Protein AF-A0A3P2A5N6-F1 (afdb_monomer)

Foldseek 3Di:
DDDCVVVVVPPPVVLPPDPVSLVVLVVVLVPDPDLVVSVVSLVVSLVVPVPPLPPLVSNLVSLLSVCVSPVDLVSLVSSLVSLVSVCVPDPDQVSLLSNLVSCVSVVVLVVSLVSLVSQDQLNQCPDPVRLLQSNLQSLLSNLVSCVSVVVVVVNVVSVVVNVVSVVPDDPVSYPDDPPSVCVVVVVPD

pLDDT: mean 80.54, std 18.55, range [27.12, 98.31]

Solvent-accessible surface area (backbone atoms only — not comparable to full-atom values): 10685 Å² total; per-residue (Å²): 133,83,66,67,67,63,60,73,76,42,64,64,65,68,45,69,78,44,81,72,36,57,55,54,50,52,57,48,45,70,70,52,82,57,66,68,61,37,50,53,53,39,49,49,52,38,70,75,38,75,88,43,85,90,44,29,56,61,43,11,49,39,27,39,54,52,14,71,77,65,75,37,66,68,30,32,55,49,14,40,54,29,32,53,58,38,43,77,80,42,91,49,69,67,53,41,53,51,40,18,50,40,27,46,78,68,68,37,36,67,60,15,44,61,37,53,70,72,52,61,88,57,54,33,44,74,34,99,78,51,41,44,45,56,43,51,49,54,49,47,50,44,45,50,30,30,61,77,69,65,43,62,90,58,38,61,62,53,49,50,55,46,54,56,55,55,74,75,53,62,77,91,65,46,83,79,75,56,68,61,52,49,51,66,61,62,70,75,118

Sequence (189 aa):
MNDLSKWIDSPLSILEEEPSNYYLILDLIEIIENKADKNILLDYLINKLINKQNHLDVIGYSFYLKSLLNNDSNQLNNCIYFLTTFNQNNYNIFTISIVAYAYYKLELFQDCLNELEKIPKKAFEQHEYNQIWRDLYNQELKICCLIKLKQNDKIEECFLEYLISISGVNEIDIPIPKSLIEIIIGTQA

Organism: NCBI:txid153493

Mean predicted aligned error: 9.0 Å

Structure (mmCIF, N/CA/C/O backbone):
data_AF-A0A3P2A5N6-F1
#
_entry.id   AF-A0A3P2A5N6-F1
#
loop_
_atom_site.group_PDB
_atom_site.id
_atom_site.type_symbol
_atom_site.label_atom_id
_atom_site.label_alt_id
_atom_site.label_comp_id
_atom_site.label_asym_id
_atom_site.label_entity_id
_atom_site.label_seq_id
_atom_site.pdbx_PDB_ins_code
_atom_site.Cartn_x
_atom_site.Cartn_y
_atom_site.Cartn_z
_atom_site.occupancy
_atom_site.B_iso_or_equiv
_atom_site.auth_seq_id
_atom_site.auth_comp_id
_atom_site.auth_asym_id
_atom_site.auth_atom_id
_atom_site.pdbx_PDB_model_num
ATOM 1 N N . MET A 1 1 ? 8.053 -14.754 -44.444 1.00 33.78 1 MET A N 1
ATOM 2 C CA . MET A 1 1 ? 8.635 -15.134 -43.140 1.00 33.78 1 MET A CA 1
ATOM 3 C C . MET A 1 1 ? 8.990 -13.845 -42.439 1.00 33.78 1 MET A C 1
ATOM 5 O O . MET A 1 1 ? 9.877 -13.151 -42.915 1.00 33.78 1 MET A O 1
ATOM 9 N N . ASN A 1 2 ? 8.213 -13.473 -41.424 1.00 32.94 2 ASN A N 1
ATOM 10 C CA . ASN A 1 2 ? 8.469 -12.257 -40.663 1.00 32.94 2 ASN A CA 1
ATOM 11 C C . ASN A 1 2 ? 9.667 -12.499 -39.749 1.00 32.94 2 ASN A C 1
ATOM 13 O O . ASN A 1 2 ? 9.729 -13.505 -39.045 1.00 32.94 2 ASN A O 1
ATOM 17 N N . ASP A 1 3 ? 10.630 -11.598 -39.856 1.00 31.86 3 ASP A N 1
ATOM 18 C CA . ASP A 1 3 ? 11.911 -11.637 -39.175 1.00 31.86 3 ASP A CA 1
ATOM 19 C C . ASP A 1 3 ? 11.694 -11.426 -37.668 1.00 31.86 3 ASP A C 1
ATOM 21 O O . ASP A 1 3 ? 11.407 -10.316 -37.217 1.00 31.86 3 ASP A O 1
ATOM 25 N N . LEU A 1 4 ? 11.764 -12.517 -36.899 1.00 31.89 4 LEU A N 1
ATOM 26 C CA . LEU A 1 4 ? 11.603 -12.533 -35.438 1.00 31.89 4 LEU A CA 1
ATOM 27 C C . LEU A 1 4 ? 12.633 -11.642 -34.721 1.00 31.89 4 LEU A C 1
ATOM 29 O O . LEU A 1 4 ? 12.396 -11.246 -33.583 1.00 31.89 4 LEU A O 1
ATOM 33 N N . SER A 1 5 ? 13.730 -11.267 -35.389 1.00 27.12 5 SER A N 1
ATOM 34 C CA . SER A 1 5 ? 14.719 -10.319 -34.861 1.00 27.12 5 SER A CA 1
ATOM 35 C C . SER A 1 5 ? 14.131 -8.923 -34.608 1.00 27.12 5 SER A C 1
ATOM 37 O O . SER A 1 5 ? 14.464 -8.296 -33.608 1.00 27.12 5 SER A O 1
ATOM 39 N N . LYS A 1 6 ? 13.151 -8.472 -35.409 1.00 32.00 6 LYS A N 1
ATOM 40 C CA . LYS A 1 6 ? 12.456 -7.190 -35.172 1.00 32.00 6 LYS A CA 1
ATOM 41 C C . LYS A 1 6 ? 11.554 -7.192 -33.936 1.00 32.00 6 LYS A C 1
ATOM 43 O O . LYS A 1 6 ? 11.273 -6.126 -33.401 1.00 32.00 6 LYS A O 1
ATOM 48 N N . TRP A 1 7 ? 11.090 -8.362 -33.494 1.00 30.34 7 TRP A N 1
ATOM 49 C CA . TRP A 1 7 ? 10.273 -8.500 -32.281 1.00 30.34 7 TRP A CA 1
ATOM 50 C C . TRP A 1 7 ? 11.118 -8.351 -31.011 1.00 30.34 7 TRP A C 1
ATOM 52 O O . TRP A 1 7 ? 10.634 -7.864 -29.994 1.00 30.34 7 TRP A O 1
ATOM 62 N N . ILE A 1 8 ? 12.391 -8.743 -31.091 1.00 36.06 8 ILE A N 1
ATOM 63 C CA . ILE A 1 8 ? 13.347 -8.667 -29.984 1.00 36.06 8 ILE A CA 1
ATOM 64 C C . ILE A 1 8 ? 13.866 -7.228 -29.810 1.00 36.06 8 ILE A C 1
ATOM 66 O O . ILE A 1 8 ? 14.074 -6.795 -28.681 1.00 36.06 8 ILE A O 1
ATOM 70 N N . ASP A 1 9 ? 13.982 -6.459 -30.898 1.00 32.88 9 ASP A N 1
ATOM 71 C CA 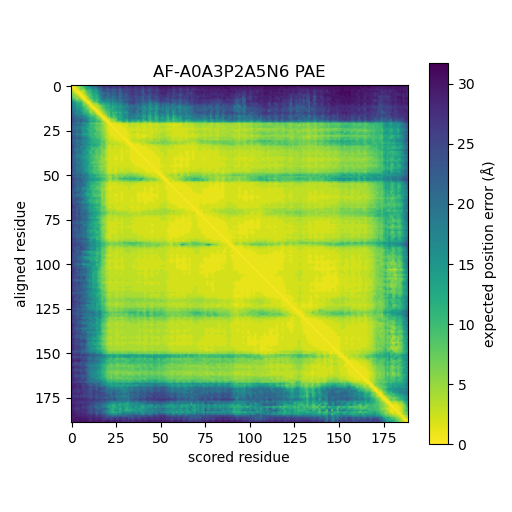. ASP A 1 9 ? 14.574 -5.113 -30.869 1.00 32.88 9 ASP A CA 1
ATOM 72 C C . ASP A 1 9 ? 13.604 -3.967 -30.511 1.00 32.88 9 ASP A C 1
ATOM 74 O O . ASP A 1 9 ? 14.053 -2.837 -30.311 1.00 32.88 9 ASP A O 1
ATOM 78 N N . SER A 1 10 ? 12.284 -4.186 -30.405 1.00 37.19 10 SER A N 1
ATOM 79 C CA . SER A 1 10 ? 11.382 -3.098 -29.977 1.00 37.19 10 SER A CA 1
ATOM 80 C C . SER A 1 10 ? 10.035 -3.499 -29.340 1.00 37.19 10 SER A C 1
ATOM 82 O O . SER A 1 10 ? 8.989 -3.027 -29.785 1.00 37.19 10 SER A O 1
ATOM 84 N N . PRO A 1 11 ? 10.004 -4.278 -28.240 1.00 39.53 11 PRO A N 1
ATOM 85 C CA . PRO A 1 11 ? 8.788 -4.421 -27.425 1.00 39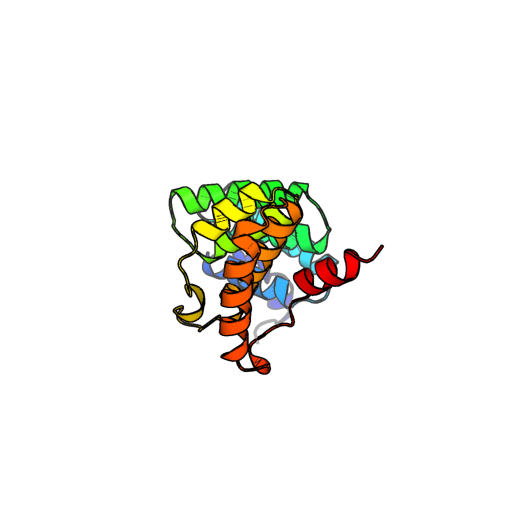.53 11 PRO A CA 1
ATOM 86 C C . PRO A 1 11 ? 8.272 -3.070 -26.899 1.00 39.53 11 PRO A C 1
ATOM 88 O O . PRO A 1 11 ? 7.077 -2.885 -26.701 1.00 39.53 11 PRO A O 1
ATOM 91 N N . LEU A 1 12 ? 9.178 -2.105 -26.700 1.00 41.69 12 LEU A N 1
ATOM 92 C CA . LEU A 1 12 ? 8.861 -0.792 -26.142 1.00 41.69 12 LEU A CA 1
ATOM 93 C C . LEU A 1 12 ? 8.046 0.093 -27.092 1.00 41.69 12 LEU A C 1
ATOM 95 O O . LEU A 1 12 ? 7.197 0.819 -26.600 1.00 41.69 12 LEU A O 1
ATOM 99 N N . SER A 1 13 ? 8.241 0.028 -28.417 1.00 40.75 13 SER A N 1
ATOM 100 C CA . SER A 1 13 ? 7.474 0.873 -29.357 1.00 40.75 13 SER A CA 1
ATOM 101 C C . SER A 1 13 ? 6.002 0.468 -29.447 1.00 40.75 13 SER A C 1
ATOM 103 O O . SER A 1 13 ? 5.132 1.323 -29.552 1.00 40.75 13 SER A O 1
ATOM 105 N N . ILE A 1 14 ? 5.701 -0.826 -29.310 1.00 40.19 14 ILE A N 1
ATOM 106 C CA . ILE A 1 14 ? 4.320 -1.330 -29.260 1.00 40.19 14 ILE A CA 1
ATOM 107 C C . ILE 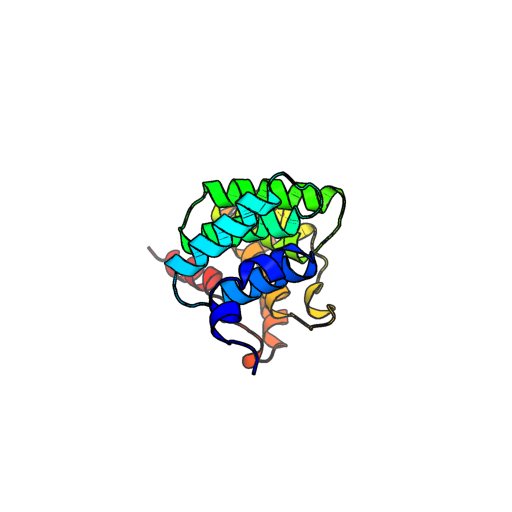A 1 14 ? 3.629 -0.869 -27.970 1.00 40.19 14 ILE A C 1
ATOM 109 O O . ILE A 1 14 ? 2.450 -0.528 -27.989 1.00 40.19 14 ILE A O 1
ATOM 113 N N . LEU A 1 15 ? 4.374 -0.780 -26.863 1.00 44.91 15 LEU A N 1
ATOM 114 C CA . LEU A 1 15 ? 3.871 -0.274 -25.585 1.00 44.91 15 LEU A CA 1
ATOM 115 C C . LEU A 1 15 ? 3.600 1.246 -25.592 1.00 44.91 15 LEU A C 1
ATOM 117 O O . LEU A 1 15 ? 2.958 1.759 -24.677 1.00 44.91 15 LEU A O 1
ATOM 121 N N . GLU A 1 16 ? 4.061 1.981 -26.609 1.00 49.75 16 GLU A N 1
ATOM 122 C CA . GLU A 1 16 ? 3.922 3.440 -26.692 1.00 49.75 16 GLU A CA 1
ATOM 123 C C . GLU A 1 16 ? 2.575 3.923 -27.238 1.00 49.75 16 GLU A C 1
ATOM 125 O O . GLU A 1 16 ? 2.225 5.082 -26.993 1.00 49.75 16 GLU A O 1
ATOM 130 N N . GLU A 1 17 ? 1.826 3.072 -27.943 1.00 49.59 17 GLU A N 1
ATOM 131 C CA . GLU A 1 17 ? 0.675 3.506 -28.749 1.00 49.59 17 GLU A CA 1
ATOM 132 C C . GLU A 1 17 ? -0.685 3.420 -28.029 1.00 49.59 17 GLU A C 1
ATOM 134 O O . GLU A 1 17 ? -1.597 4.162 -28.393 1.00 49.59 17 GLU A O 1
ATOM 139 N N . GLU A 1 18 ? -0.824 2.625 -26.958 1.00 55.44 18 GLU A N 1
ATOM 140 C CA . GLU A 1 18 ? -2.084 2.504 -26.205 1.00 55.44 18 GLU A CA 1
ATOM 141 C C . GLU A 1 18 ? -1.915 2.610 -24.675 1.00 55.44 18 GLU A C 1
ATOM 143 O O . GLU A 1 18 ? -1.000 2.020 -24.105 1.00 55.44 18 GLU A O 1
ATOM 148 N N . PRO A 1 19 ? -2.819 3.304 -23.956 1.00 54.31 19 PRO A N 1
ATOM 149 C CA . PRO A 1 19 ? -2.778 3.400 -22.492 1.00 54.31 19 PRO A CA 1
ATOM 150 C C . PRO A 1 19 ? -3.015 2.061 -21.766 1.00 54.31 19 PRO A C 1
ATOM 152 O O . PRO A 1 19 ? -2.595 1.916 -20.618 1.00 54.31 19 PRO A O 1
ATOM 155 N N . SER A 1 20 ? -3.631 1.077 -22.432 1.00 57.97 20 SER A N 1
ATOM 156 C CA . SER A 1 20 ? -3.751 -0.325 -21.987 1.00 57.97 20 SER A CA 1
ATOM 157 C C . SER A 1 20 ? -2.383 -0.985 -21.760 1.00 57.97 20 SER A C 1
ATOM 159 O O . SER A 1 20 ? -2.247 -1.866 -20.911 1.00 57.97 20 SER A O 1
ATOM 161 N N . ASN A 1 21 ? -1.343 -0.507 -22.445 1.00 71.81 21 ASN A N 1
ATOM 162 C CA . ASN A 1 21 ? -0.003 -1.074 -22.368 1.00 71.81 21 ASN A CA 1
ATOM 163 C C . ASN A 1 21 ? 0.729 -0.742 -21.064 1.00 71.81 21 ASN A C 1
ATOM 165 O O . ASN A 1 21 ? 1.597 -1.506 -20.652 1.00 71.81 21 ASN A O 1
ATOM 169 N N . TYR A 1 22 ? 0.392 0.356 -20.378 1.00 80.50 22 TYR A N 1
ATOM 170 C CA . TYR A 1 22 ? 1.078 0.715 -19.131 1.00 80.50 22 TYR A CA 1
ATOM 171 C C . TYR A 1 22 ? 0.720 -0.221 -17.973 1.00 80.50 22 TYR A C 1
ATOM 173 O O . TYR A 1 22 ? 1.594 -0.582 -17.189 1.00 80.50 22 TYR A O 1
ATOM 181 N N . TYR A 1 23 ? -0.538 -0.657 -17.903 1.00 77.50 23 TYR A N 1
ATOM 182 C CA . TYR A 1 23 ? -0.985 -1.649 -16.923 1.00 77.50 23 TYR A CA 1
ATOM 183 C C . TYR A 1 23 ? -0.348 -3.015 -17.176 1.00 77.50 23 TYR A C 1
ATOM 185 O O . TYR A 1 23 ? 0.132 -3.644 -16.243 1.00 77.50 23 TYR A O 1
ATOM 193 N N . LEU A 1 24 ? -0.211 -3.411 -18.443 1.00 77.25 24 LEU A N 1
ATOM 194 C CA . LEU A 1 24 ? 0.488 -4.644 -18.804 1.00 77.25 24 LEU A CA 1
ATOM 195 C C . LEU A 1 24 ? 1.979 -4.612 -18.419 1.00 77.25 24 LEU A C 1
ATOM 197 O O . LEU A 1 24 ? 2.537 -5.634 -18.025 1.00 77.25 24 LEU A O 1
ATOM 201 N N . ILE A 1 25 ? 2.634 -3.445 -18.488 1.00 81.69 25 ILE A N 1
ATOM 202 C CA . ILE A 1 25 ? 4.007 -3.295 -17.975 1.00 81.69 25 ILE A CA 1
ATOM 203 C C . ILE A 1 25 ? 4.037 -3.460 -16.450 1.00 81.69 25 ILE A C 1
ATOM 205 O O . ILE A 1 25 ? 4.963 -4.088 -15.942 1.00 81.69 25 ILE A O 1
ATOM 209 N N . LEU A 1 26 ? 3.054 -2.925 -15.718 1.00 82.00 26 LEU A N 1
ATOM 210 C CA . LEU A 1 26 ? 2.960 -3.113 -14.264 1.00 82.00 26 LEU A CA 1
ATOM 211 C C . LEU A 1 26 ? 2.784 -4.592 -13.898 1.00 82.00 26 LEU A C 1
ATOM 213 O O . LEU A 1 26 ? 3.551 -5.097 -13.078 1.00 82.00 26 LEU A O 1
ATOM 217 N N . ASP A 1 27 ? 1.881 -5.301 -14.576 1.00 76.31 27 ASP A N 1
ATOM 218 C CA . ASP A 1 27 ? 1.686 -6.744 -14.389 1.00 76.31 27 ASP A CA 1
ATOM 219 C C . ASP A 1 27 ? 2.987 -7.520 -14.662 1.00 76.31 27 ASP A C 1
ATOM 221 O O . ASP A 1 27 ? 3.391 -8.402 -13.901 1.00 76.31 27 ASP A O 1
ATOM 225 N N . LEU A 1 28 ? 3.704 -7.151 -15.728 1.00 80.88 28 LEU A N 1
ATOM 226 C CA . LEU A 1 28 ? 4.993 -7.748 -16.065 1.00 80.88 28 LEU A CA 1
ATOM 227 C C . LEU A 1 28 ? 6.051 -7.487 -14.977 1.00 80.88 28 LEU A C 1
ATOM 229 O O . LEU A 1 28 ? 6.804 -8.397 -14.625 1.00 80.88 28 LEU A O 1
ATOM 233 N N . ILE A 1 29 ? 6.113 -6.272 -14.424 1.00 83.44 29 ILE A N 1
ATOM 234 C CA . ILE A 1 29 ? 7.043 -5.916 -13.339 1.00 83.44 29 ILE A CA 1
ATOM 235 C C . ILE A 1 29 ? 6.798 -6.782 -12.101 1.00 83.44 29 ILE A C 1
ATOM 237 O O . ILE A 1 29 ? 7.763 -7.175 -11.437 1.00 83.44 29 ILE A O 1
ATOM 241 N N . GLU A 1 30 ? 5.544 -7.083 -11.769 1.00 76.12 30 GLU A N 1
ATOM 242 C CA . GLU A 1 30 ? 5.216 -7.935 -10.624 1.00 76.12 30 GLU A CA 1
ATOM 243 C C . GLU A 1 30 ? 5.732 -9.368 -10.807 1.00 76.12 30 GLU A C 1
ATOM 245 O O . GLU A 1 30 ? 6.308 -9.925 -9.870 1.00 76.12 30 GLU A O 1
ATOM 250 N N . ILE A 1 31 ? 5.621 -9.917 -12.021 1.00 81.31 31 ILE A N 1
ATOM 251 C CA . ILE A 1 31 ? 5.955 -11.317 -12.331 1.00 81.31 31 ILE A CA 1
ATOM 252 C C . ILE A 1 31 ? 7.457 -11.532 -12.575 1.00 81.31 31 ILE A C 1
ATOM 254 O O . ILE A 1 31 ? 7.987 -12.597 -12.260 1.00 81.31 31 ILE A O 1
ATOM 258 N N . ILE A 1 32 ? 8.171 -10.545 -13.125 1.00 83.25 32 ILE A N 1
ATOM 259 C CA . ILE A 1 32 ? 9.626 -10.641 -13.323 1.00 83.25 32 ILE A CA 1
ATOM 260 C C . ILE A 1 32 ? 10.314 -10.868 -11.971 1.00 83.25 32 ILE A C 1
ATOM 262 O O . ILE A 1 32 ? 9.980 -10.217 -10.992 1.00 83.25 32 ILE A O 1
ATOM 266 N N . GLU A 1 33 ? 11.320 -11.736 -11.890 1.00 84.88 33 GLU A N 1
ATOM 267 C CA . GLU A 1 33 ? 12.081 -11.937 -10.642 1.00 84.88 33 GLU A CA 1
ATOM 268 C C . GLU A 1 33 ? 13.295 -11.000 -10.537 1.00 84.88 33 GLU A C 1
ATOM 270 O O . GLU A 1 33 ? 13.694 -10.582 -9.447 1.00 84.88 33 GLU A O 1
ATOM 275 N N . ASN A 1 34 ? 13.882 -10.629 -11.677 1.00 90.19 34 ASN A N 1
ATOM 276 C CA . ASN A 1 34 ? 15.108 -9.842 -11.734 1.00 90.19 34 ASN A CA 1
ATOM 277 C C . ASN A 1 34 ? 14.889 -8.389 -11.267 1.00 90.19 34 ASN A C 1
ATOM 279 O O . ASN A 1 34 ? 14.184 -7.600 -11.896 1.00 90.19 34 ASN A O 1
ATOM 283 N N . LYS A 1 35 ? 15.564 -8.008 -10.177 1.00 90.44 35 LYS A N 1
ATOM 284 C CA . LYS A 1 35 ? 15.491 -6.660 -9.591 1.00 90.44 35 LYS A CA 1
ATOM 285 C C . LYS A 1 35 ? 16.007 -5.543 -10.512 1.00 90.44 35 LYS A C 1
ATOM 287 O O . LYS A 1 35 ? 15.472 -4.436 -10.461 1.00 90.44 35 LYS A O 1
ATOM 292 N N . ALA A 1 36 ? 17.048 -5.783 -11.308 1.00 89.50 36 ALA A N 1
ATOM 293 C CA . ALA A 1 36 ? 17.580 -4.771 -12.221 1.00 89.50 36 ALA A CA 1
ATOM 294 C C . ALA A 1 36 ? 16.574 -4.468 -13.340 1.00 89.50 36 ALA A C 1
ATOM 296 O O . ALA A 1 36 ? 16.271 -3.301 -13.583 1.00 89.50 36 ALA A O 1
ATOM 297 N N . ASP A 1 37 ? 15.983 -5.511 -13.923 1.00 87.75 37 ASP A N 1
ATOM 298 C CA . ASP A 1 37 ? 14.982 -5.376 -14.984 1.00 87.75 37 ASP A CA 1
ATOM 299 C C . ASP A 1 37 ? 13.721 -4.660 -14.477 1.00 87.75 37 ASP A C 1
ATOM 301 O O . ASP A 1 37 ? 13.236 -3.733 -15.128 1.00 87.75 37 ASP A O 1
ATOM 305 N N . LYS A 1 38 ? 13.245 -4.991 -13.263 1.00 89.69 38 LYS A N 1
ATOM 306 C CA . LYS A 1 38 ? 12.143 -4.252 -12.617 1.00 89.69 38 LYS A CA 1
ATOM 307 C C . LYS A 1 38 ? 12.451 -2.757 -12.496 1.00 89.69 38 LYS A C 1
ATOM 309 O O . LYS A 1 38 ? 11.600 -1.936 -12.820 1.00 89.69 38 LYS A O 1
ATOM 314 N N . ASN A 1 39 ? 13.652 -2.391 -12.037 1.00 91.88 39 ASN A N 1
ATOM 315 C CA . ASN A 1 39 ? 14.032 -0.982 -11.893 1.00 91.88 39 ASN A CA 1
ATOM 316 C C . ASN A 1 39 ? 14.042 -0.250 -13.242 1.00 91.88 39 ASN A C 1
ATOM 318 O O . ASN A 1 39 ? 13.524 0.861 -13.317 1.00 91.88 39 ASN A O 1
ATOM 322 N N . ILE A 1 40 ? 14.558 -0.877 -14.305 1.00 90.69 40 ILE A N 1
ATOM 323 C CA . ILE A 1 40 ? 14.567 -0.291 -15.656 1.00 90.69 40 ILE A CA 1
ATOM 324 C C . ILE A 1 40 ? 13.139 -0.015 -16.141 1.00 90.69 40 ILE A C 1
ATOM 326 O O . ILE A 1 40 ? 12.856 1.073 -16.642 1.00 90.69 40 ILE A O 1
ATOM 330 N N . LEU A 1 41 ? 12.226 -0.975 -15.968 1.00 89.88 41 LEU A N 1
ATOM 331 C CA . LEU A 1 41 ? 10.832 -0.828 -16.392 1.00 89.88 41 LEU A CA 1
ATOM 332 C C . LEU A 1 41 ? 10.082 0.233 -15.573 1.00 89.88 41 LEU A C 1
ATOM 334 O O . LEU A 1 41 ? 9.337 1.034 -16.138 1.00 89.88 41 LEU A O 1
ATOM 338 N N . LEU A 1 42 ? 10.314 0.284 -14.259 1.00 92.62 42 LEU A N 1
ATOM 339 C CA . LEU A 1 42 ? 9.739 1.309 -13.384 1.00 92.62 42 LEU A CA 1
ATOM 340 C C . LEU A 1 42 ? 10.246 2.709 -13.748 1.00 92.62 42 LEU A C 1
ATOM 342 O O . LEU A 1 42 ? 9.452 3.645 -13.833 1.00 92.62 42 LEU A O 1
ATOM 346 N N . ASP A 1 43 ? 11.545 2.856 -14.017 1.00 92.56 43 ASP A N 1
ATOM 347 C CA . ASP A 1 43 ? 12.128 4.122 -14.470 1.00 92.56 43 ASP A CA 1
ATOM 348 C C . ASP A 1 43 ? 11.576 4.550 -15.827 1.00 92.56 43 ASP A C 1
ATOM 350 O O . ASP A 1 43 ? 11.270 5.727 -16.026 1.00 92.56 43 ASP A O 1
ATOM 354 N N . TYR A 1 44 ? 11.405 3.604 -16.752 1.00 89.56 44 TYR A N 1
ATOM 355 C CA . TYR A 1 44 ? 10.772 3.863 -18.039 1.00 89.56 44 TYR A CA 1
ATOM 356 C C . TYR A 1 44 ? 9.342 4.395 -17.863 1.00 89.56 44 TYR A C 1
ATOM 358 O O . TYR A 1 44 ? 9.027 5.463 -18.394 1.00 89.56 44 TYR A O 1
ATOM 366 N N . LEU A 1 45 ? 8.502 3.704 -17.080 1.00 90.25 45 LEU A N 1
ATOM 367 C CA . LEU A 1 45 ? 7.119 4.116 -16.820 1.00 90.25 45 LEU A CA 1
ATOM 368 C C . LEU A 1 45 ? 7.050 5.508 -16.189 1.00 90.25 45 LEU A C 1
ATOM 370 O O . LEU A 1 45 ? 6.351 6.383 -16.702 1.00 90.25 45 LEU A O 1
ATOM 374 N N . ILE A 1 46 ? 7.811 5.736 -15.114 1.00 92.88 46 ILE A N 1
ATOM 375 C CA . ILE A 1 46 ? 7.825 7.018 -14.403 1.00 92.88 46 ILE A CA 1
ATOM 376 C C . ILE A 1 46 ? 8.245 8.136 -15.359 1.00 92.88 46 ILE A C 1
ATOM 378 O O . ILE A 1 46 ? 7.511 9.108 -15.520 1.00 92.88 46 ILE A O 1
ATOM 382 N N . ASN A 1 47 ? 9.374 7.994 -16.058 1.00 91.19 47 ASN A N 1
ATOM 383 C CA . ASN A 1 47 ? 9.884 9.048 -16.938 1.00 91.19 47 ASN A CA 1
ATOM 384 C C . ASN A 1 47 ? 8.950 9.334 -18.122 1.00 91.19 47 ASN A C 1
ATOM 386 O O . ASN A 1 47 ? 8.809 10.487 -18.535 1.00 91.19 47 ASN A O 1
ATOM 390 N N . LYS A 1 48 ? 8.284 8.306 -18.662 1.00 88.56 48 LYS A N 1
ATOM 391 C CA . LYS A 1 48 ? 7.336 8.461 -19.774 1.00 88.56 48 LYS A CA 1
ATOM 392 C C . LYS A 1 48 ? 6.052 9.175 -19.344 1.00 88.56 48 LYS A C 1
ATOM 394 O O . LYS A 1 48 ? 5.448 9.884 -20.155 1.00 88.56 48 LYS A O 1
ATOM 399 N N . LEU A 1 49 ? 5.620 8.972 -18.099 1.00 89.94 49 LEU A N 1
ATOM 400 C CA . LEU A 1 49 ? 4.305 9.396 -17.622 1.00 89.94 49 LEU A CA 1
ATOM 401 C C . LEU A 1 49 ? 4.329 10.622 -16.711 1.00 89.94 49 LEU A C 1
ATOM 403 O O . LEU A 1 49 ? 3.302 11.278 -16.622 1.00 89.94 49 LEU A O 1
ATOM 407 N N . ILE A 1 50 ? 5.454 10.996 -16.094 1.00 89.75 50 ILE A N 1
ATOM 408 C CA . ILE A 1 50 ? 5.499 12.042 -15.050 1.00 89.75 50 ILE A CA 1
ATOM 409 C C . ILE A 1 50 ? 4.916 13.400 -15.477 1.00 89.75 50 ILE A C 1
ATOM 411 O O . ILE A 1 50 ? 4.381 14.134 -14.652 1.00 89.75 50 ILE A O 1
ATOM 415 N N . ASN A 1 51 ? 4.958 13.713 -16.775 1.00 84.62 51 ASN A N 1
ATOM 416 C CA . ASN A 1 51 ? 4.401 14.944 -17.344 1.00 84.62 51 ASN A CA 1
ATOM 417 C C . ASN A 1 51 ? 2.958 14.791 -17.870 1.00 84.62 51 ASN A C 1
ATOM 419 O O . ASN A 1 51 ? 2.406 15.731 -18.442 1.00 84.62 51 ASN A O 1
ATOM 423 N N . LYS A 1 52 ? 2.338 13.615 -17.719 1.00 82.50 52 LYS A N 1
ATOM 424 C CA . LYS A 1 52 ? 0.980 13.302 -18.176 1.00 82.50 52 LYS A CA 1
ATOM 425 C C . LYS A 1 52 ? 0.022 13.258 -16.984 1.00 82.50 52 LYS A C 1
ATOM 427 O O . LYS A 1 52 ? 0.072 12.349 -16.164 1.00 82.50 52 LYS A O 1
ATOM 432 N N . GLN A 1 53 ? -0.920 14.197 -16.938 1.00 79.00 53 GLN A N 1
ATOM 433 C CA . GLN A 1 53 ? -1.900 14.290 -15.844 1.00 79.00 53 GLN A CA 1
ATOM 434 C C . GLN A 1 53 ? -2.952 13.167 -15.838 1.00 79.00 53 GLN A C 1
ATOM 436 O O . GLN A 1 53 ? -3.641 12.985 -14.843 1.00 79.00 53 GLN A O 1
ATOM 441 N N . ASN A 1 54 ? -3.071 12.394 -16.919 1.00 83.12 54 ASN A N 1
ATOM 442 C CA . ASN A 1 54 ? -4.139 11.398 -17.072 1.00 83.12 54 ASN A CA 1
ATOM 443 C C . ASN A 1 54 ? -3.783 10.003 -16.524 1.00 83.12 54 ASN A C 1
ATOM 445 O O . ASN A 1 54 ? -4.603 9.099 -16.627 1.00 83.12 54 ASN A O 1
ATOM 449 N N . HIS A 1 55 ? -2.575 9.811 -15.980 1.00 87.19 55 HIS A N 1
ATOM 450 C CA . HIS A 1 55 ? -2.070 8.499 -15.540 1.00 87.19 55 HIS A CA 1
ATOM 451 C C . HIS A 1 55 ? -1.441 8.548 -14.140 1.00 87.19 55 HIS A C 1
ATOM 453 O O . HIS A 1 55 ? -0.445 7.881 -13.863 1.00 87.19 55 HIS A O 1
ATOM 459 N N . LEU A 1 56 ? -1.978 9.399 -13.261 1.00 91.38 56 LEU A N 1
ATOM 460 C CA . LEU A 1 56 ? -1.445 9.603 -11.908 1.00 91.38 56 LEU A CA 1
ATOM 461 C C . LEU A 1 56 ? -1.475 8.320 -11.064 1.00 91.38 56 LEU A C 1
ATOM 463 O O . LEU A 1 56 ? -0.577 8.102 -10.257 1.00 91.38 56 LEU A O 1
ATOM 467 N N . ASP A 1 57 ? -2.467 7.461 -11.276 1.00 88.12 57 ASP A N 1
ATOM 468 C CA . ASP A 1 57 ? -2.574 6.131 -10.676 1.00 88.12 57 ASP A CA 1
ATOM 469 C C . ASP A 1 57 ? -1.404 5.218 -11.063 1.00 88.12 57 ASP A C 1
ATOM 471 O O . ASP A 1 57 ? -0.722 4.683 -10.188 1.00 88.12 57 ASP A O 1
ATOM 475 N N . VAL A 1 58 ? -1.103 5.111 -12.358 1.00 90.75 58 VAL A N 1
ATOM 476 C CA . VAL A 1 58 ? 0.025 4.319 -12.876 1.00 90.75 58 VAL A CA 1
ATOM 477 C C . VAL A 1 58 ? 1.362 4.869 -12.373 1.00 90.75 58 VAL A C 1
ATOM 479 O O . VAL A 1 58 ? 2.240 4.104 -11.962 1.00 90.75 58 VAL A O 1
ATOM 482 N N . ILE A 1 59 ? 1.528 6.195 -12.364 1.00 93.69 59 ILE A N 1
ATOM 483 C CA . ILE A 1 59 ? 2.745 6.851 -11.860 1.00 93.69 59 ILE A CA 1
ATOM 484 C C . ILE A 1 59 ? 2.919 6.564 -10.366 1.00 93.69 59 ILE A C 1
ATOM 486 O O . ILE A 1 59 ? 3.988 6.129 -9.935 1.00 93.69 59 ILE A O 1
ATOM 490 N N . GLY A 1 60 ? 1.865 6.780 -9.576 1.00 93.06 60 GLY A N 1
ATOM 491 C CA . GLY A 1 60 ? 1.880 6.549 -8.138 1.00 93.06 60 GLY A CA 1
ATOM 492 C C . GLY A 1 60 ? 2.166 5.090 -7.793 1.00 93.06 60 GLY A C 1
ATOM 493 O O . GLY A 1 60 ? 3.004 4.817 -6.933 1.00 93.06 60 GLY A O 1
ATOM 494 N N . TYR A 1 61 ? 1.564 4.150 -8.524 1.00 92.00 61 TYR A N 1
ATOM 495 C CA . TYR A 1 61 ? 1.824 2.727 -8.335 1.00 92.00 61 TYR A CA 1
ATOM 496 C C . TYR A 1 61 ? 3.250 2.321 -8.728 1.00 92.00 61 TYR A C 1
ATOM 498 O O . TYR A 1 61 ? 3.897 1.548 -8.023 1.00 92.00 61 TYR A O 1
ATOM 506 N N . SER A 1 62 ? 3.803 2.914 -9.788 1.00 93.94 62 SER A N 1
ATOM 507 C CA . SER A 1 62 ? 5.206 2.700 -10.163 1.00 93.94 62 SER A CA 1
ATOM 508 C C . SER A 1 62 ? 6.155 3.158 -9.047 1.00 93.94 62 SER A C 1
ATOM 510 O O . SER A 1 62 ? 7.088 2.445 -8.676 1.00 93.94 62 SER A O 1
ATOM 512 N N . PHE A 1 63 ? 5.896 4.319 -8.440 1.00 96.88 63 PHE A N 1
ATOM 513 C CA . PHE A 1 63 ? 6.663 4.780 -7.281 1.00 96.88 63 PHE A CA 1
ATOM 514 C C . PHE A 1 63 ? 6.521 3.855 -6.068 1.00 96.88 63 PHE A C 1
ATOM 516 O O . PHE A 1 63 ? 7.513 3.579 -5.389 1.00 96.88 63 PHE A O 1
ATOM 523 N N . TYR A 1 64 ? 5.321 3.329 -5.823 1.00 93.94 64 TYR A N 1
ATOM 524 C CA . TYR A 1 64 ? 5.082 2.346 -4.772 1.00 93.94 64 TYR A CA 1
ATOM 525 C C . TYR A 1 64 ? 5.928 1.079 -4.963 1.00 93.94 64 TYR A C 1
ATOM 527 O O . TYR A 1 64 ? 6.716 0.728 -4.082 1.00 93.94 64 TYR A O 1
ATOM 535 N N . LEU A 1 65 ? 5.840 0.438 -6.133 1.00 90.94 65 LEU A N 1
ATOM 536 C CA . LEU A 1 65 ? 6.622 -0.759 -6.454 1.00 90.94 65 LEU A CA 1
ATOM 537 C C . LEU A 1 65 ? 8.128 -0.493 -6.353 1.00 90.94 65 LEU A C 1
ATOM 539 O O . LEU A 1 65 ? 8.874 -1.293 -5.783 1.00 90.94 65 LEU A O 1
ATOM 543 N N . LYS A 1 66 ? 8.578 0.667 -6.844 1.00 94.56 66 LYS A N 1
ATOM 544 C CA . LYS A 1 66 ? 9.981 1.083 -6.757 1.00 94.56 66 LYS A CA 1
ATOM 545 C C . LYS A 1 66 ? 10.442 1.272 -5.314 1.00 94.56 66 LYS A C 1
ATOM 547 O O . LYS A 1 66 ? 11.583 0.926 -4.997 1.00 94.56 66 LYS A O 1
ATOM 552 N N . SER A 1 67 ? 9.574 1.788 -4.442 1.00 93.81 67 SER A N 1
ATOM 553 C CA . SER A 1 67 ? 9.857 1.875 -3.012 1.00 93.81 67 SER A CA 1
ATOM 554 C C . SER A 1 67 ? 10.054 0.495 -2.401 1.00 93.81 67 SER A C 1
ATOM 556 O O . SER A 1 67 ? 11.076 0.269 -1.760 1.00 93.81 67 SER A O 1
ATOM 558 N N . LEU A 1 68 ? 9.129 -0.442 -2.637 1.00 88.38 68 LEU A N 1
ATOM 559 C CA . LEU A 1 68 ? 9.224 -1.796 -2.083 1.00 88.38 68 LEU A CA 1
ATOM 560 C C . LEU A 1 68 ? 10.488 -2.519 -2.547 1.00 88.38 68 LEU A C 1
ATOM 562 O O . LEU A 1 68 ? 11.141 -3.205 -1.765 1.00 88.38 68 LEU A O 1
ATOM 566 N N . LEU A 1 69 ? 10.861 -2.333 -3.812 1.00 91.38 69 LEU A N 1
ATOM 567 C CA . LEU A 1 69 ? 12.032 -2.972 -4.397 1.00 91.38 69 LEU A CA 1
ATOM 568 C C . LEU A 1 69 ? 13.352 -2.469 -3.793 1.00 91.38 69 LEU A C 1
ATOM 570 O O . LEU A 1 69 ? 14.330 -3.222 -3.705 1.00 91.38 69 LEU A O 1
ATOM 574 N N . ASN A 1 70 ? 13.400 -1.193 -3.408 1.00 92.69 70 ASN A N 1
ATOM 575 C CA . ASN A 1 70 ? 14.631 -0.507 -3.012 1.00 92.69 70 ASN A CA 1
ATOM 576 C C . ASN A 1 70 ? 14.654 -0.047 -1.548 1.00 92.69 70 ASN A C 1
ATOM 578 O O . ASN A 1 70 ? 15.678 0.468 -1.110 1.00 92.69 70 ASN A O 1
ATOM 582 N N . ASN A 1 71 ? 13.572 -0.258 -0.794 1.00 89.94 71 ASN A N 1
ATOM 583 C CA . ASN A 1 71 ? 13.351 0.299 0.543 1.00 89.94 71 ASN A CA 1
ATOM 584 C C . ASN A 1 71 ? 13.585 1.821 0.595 1.00 89.94 71 ASN A C 1
ATOM 586 O O . ASN A 1 71 ? 14.249 2.325 1.498 1.00 89.94 71 ASN A O 1
ATOM 590 N N . ASP A 1 72 ? 13.056 2.553 -0.390 1.00 92.50 72 ASP A N 1
ATOM 591 C CA . ASP A 1 72 ? 13.248 4.004 -0.522 1.00 92.50 72 ASP A CA 1
ATOM 592 C C . ASP A 1 72 ? 11.981 4.769 -0.109 1.00 92.50 72 ASP A C 1
ATOM 594 O O . ASP A 1 72 ? 10.955 4.739 -0.801 1.00 92.50 72 ASP A O 1
ATOM 598 N N . SER A 1 73 ? 12.059 5.469 1.025 1.00 93.00 73 SER A N 1
ATOM 599 C CA . SER A 1 73 ? 10.965 6.271 1.581 1.00 93.00 73 SER A CA 1
ATOM 600 C C . SER A 1 73 ? 10.621 7.496 0.730 1.00 93.00 73 SER A C 1
ATOM 602 O O . SER A 1 73 ? 9.465 7.919 0.722 1.00 93.00 73 SER A O 1
ATOM 604 N N . ASN A 1 74 ? 11.560 8.035 -0.055 1.00 95.38 74 ASN A N 1
ATOM 605 C CA . ASN A 1 74 ? 11.261 9.149 -0.957 1.00 95.38 74 ASN A CA 1
ATOM 606 C C . ASN A 1 74 ? 10.285 8.722 -2.057 1.00 95.38 74 ASN A C 1
ATOM 608 O O . ASN A 1 74 ? 9.401 9.492 -2.432 1.00 95.38 74 ASN A O 1
ATOM 612 N N . GLN A 1 75 ? 10.386 7.476 -2.530 1.00 95.31 75 GLN A N 1
ATOM 613 C CA . GLN A 1 75 ? 9.424 6.952 -3.500 1.00 95.31 75 GLN A CA 1
ATOM 614 C C . GLN A 1 75 ? 8.035 6.756 -2.872 1.00 95.31 75 GLN A C 1
ATOM 616 O O . GLN A 1 75 ? 7.041 6.949 -3.564 1.00 95.31 75 GLN A O 1
ATOM 621 N N . LEU A 1 76 ? 7.929 6.466 -1.565 1.00 94.06 76 LEU A N 1
ATOM 622 C CA . LEU A 1 76 ? 6.623 6.443 -0.884 1.00 94.06 76 LEU A CA 1
ATOM 623 C C . LEU A 1 76 ? 5.983 7.828 -0.849 1.00 94.06 76 LEU A C 1
ATOM 625 O O . LEU A 1 76 ? 4.794 7.943 -1.128 1.00 94.06 76 LEU A O 1
ATOM 629 N N . ASN A 1 77 ? 6.760 8.879 -0.578 1.00 97.25 77 ASN A N 1
ATOM 630 C CA . ASN A 1 77 ? 6.248 10.251 -0.620 1.00 97.25 77 ASN A CA 1
ATOM 631 C C . ASN A 1 77 ? 5.714 10.610 -2.016 1.00 97.25 77 ASN A C 1
ATOM 633 O O . ASN A 1 77 ? 4.621 11.165 -2.134 1.00 97.25 77 ASN A O 1
ATOM 637 N N . ASN A 1 78 ? 6.436 10.230 -3.076 1.00 96.62 78 ASN A N 1
ATOM 638 C CA . ASN A 1 78 ? 5.966 10.414 -4.451 1.00 96.62 78 ASN A CA 1
ATOM 639 C C . ASN A 1 78 ? 4.688 9.607 -4.727 1.00 96.62 78 ASN A C 1
ATOM 641 O O . ASN A 1 78 ? 3.722 10.156 -5.251 1.00 96.62 78 ASN A O 1
ATOM 645 N N . CYS A 1 79 ? 4.649 8.331 -4.333 1.00 96.19 79 CYS A N 1
ATOM 646 C CA . CYS A 1 79 ? 3.453 7.490 -4.426 1.00 96.19 79 CYS A CA 1
ATOM 647 C C . CYS A 1 79 ? 2.239 8.172 -3.780 1.00 96.19 79 CYS A C 1
ATOM 649 O O . CYS A 1 79 ? 1.206 8.328 -4.429 1.00 96.19 79 CYS A O 1
ATOM 651 N N . ILE A 1 80 ? 2.375 8.621 -2.528 1.00 97.62 80 ILE A N 1
ATOM 652 C CA . ILE A 1 80 ? 1.308 9.304 -1.788 1.00 97.62 80 ILE A CA 1
ATOM 653 C C . ILE A 1 80 ? 0.842 10.540 -2.558 1.00 97.62 80 ILE A C 1
ATOM 655 O O . ILE A 1 80 ? -0.356 10.691 -2.783 1.00 97.62 80 ILE A O 1
ATOM 659 N N . TYR A 1 81 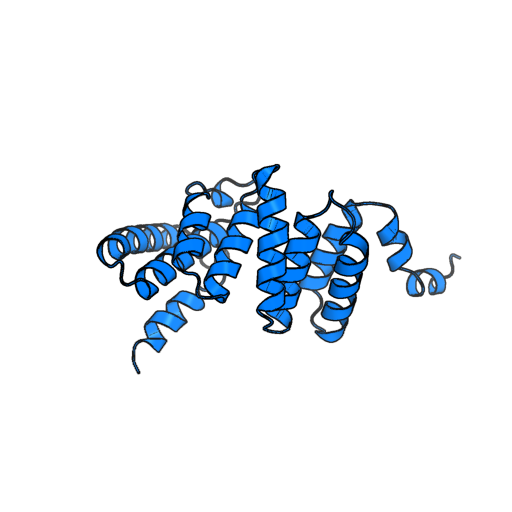? 1.761 11.392 -3.021 1.00 96.31 81 TYR A N 1
ATOM 660 C CA . TYR A 1 81 ? 1.412 12.596 -3.779 1.00 96.31 81 TYR A CA 1
ATOM 661 C C . TYR A 1 81 ? 0.570 12.280 -5.026 1.00 96.31 81 TYR A C 1
ATOM 663 O O . TYR A 1 81 ? -0.509 12.848 -5.213 1.00 96.31 81 TYR A O 1
ATOM 671 N N . PHE A 1 82 ? 1.026 11.347 -5.864 1.00 95.88 82 PHE A N 1
ATOM 672 C CA . PHE A 1 82 ? 0.344 11.022 -7.116 1.00 95.88 82 PHE A CA 1
ATOM 673 C C . PHE A 1 82 ? -1.012 10.342 -6.881 1.00 95.88 82 PHE A C 1
ATOM 675 O O . PHE A 1 82 ? -2.011 10.747 -7.479 1.00 95.88 82 PHE A O 1
ATOM 682 N N . LEU A 1 83 ? -1.082 9.363 -5.974 1.00 94.19 83 LEU A N 1
ATOM 683 C CA . LEU A 1 83 ? -2.315 8.614 -5.718 1.00 94.19 83 LEU A CA 1
ATOM 684 C C . LEU A 1 83 ? -3.367 9.431 -4.959 1.00 94.19 83 LEU A C 1
ATOM 686 O O . LEU A 1 83 ? -4.556 9.319 -5.252 1.00 94.19 83 LEU A O 1
ATOM 690 N N . THR A 1 84 ? -2.961 10.293 -4.024 1.00 95.50 84 THR A N 1
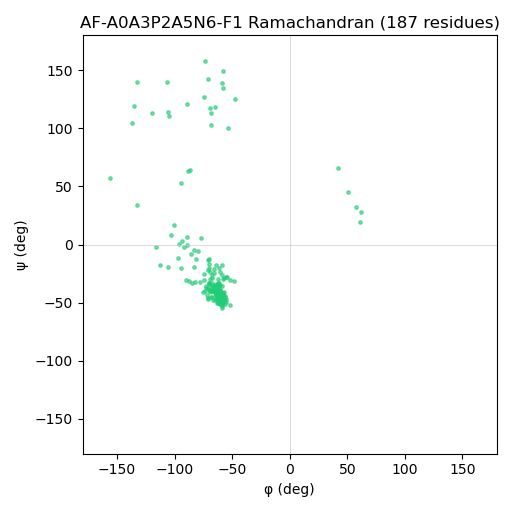ATOM 691 C CA . THR A 1 84 ? -3.908 11.211 -3.365 1.00 95.50 84 THR A CA 1
ATOM 692 C C . THR A 1 84 ? -4.470 12.230 -4.355 1.00 95.50 84 THR A C 1
ATOM 694 O O . THR A 1 84 ? -5.674 12.474 -4.347 1.00 95.50 84 THR A O 1
ATOM 697 N N . THR A 1 85 ? -3.642 12.759 -5.265 1.00 94.31 85 THR A N 1
ATOM 698 C CA . THR A 1 85 ? -4.092 13.664 -6.339 1.00 94.31 85 THR A CA 1
ATOM 699 C C . THR A 1 85 ? -5.054 12.963 -7.301 1.00 94.31 85 THR A C 1
ATOM 701 O O . THR A 1 85 ? -6.089 13.525 -7.660 1.00 94.31 85 THR A O 1
ATOM 704 N N . PHE A 1 86 ? -4.766 11.715 -7.684 1.00 91.56 86 PHE A N 1
ATOM 705 C CA . PHE A 1 86 ? -5.690 10.895 -8.470 1.00 91.56 86 PHE A CA 1
ATOM 706 C C . PHE A 1 86 ? -7.050 10.748 -7.770 1.00 91.56 86 PHE A C 1
ATOM 708 O O . 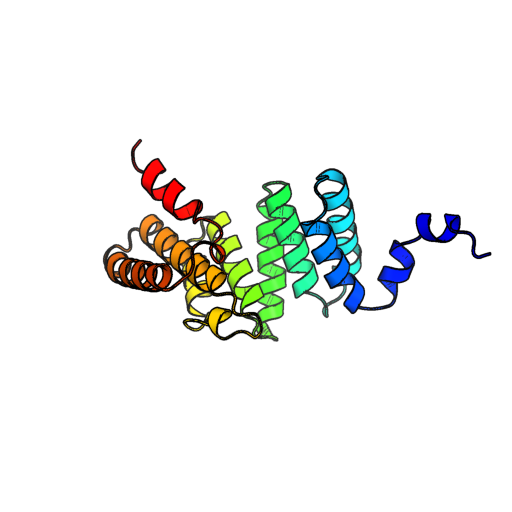PHE A 1 86 ? -8.097 10.967 -8.389 1.00 91.56 86 PHE A O 1
ATOM 715 N N . ASN A 1 87 ? -7.023 10.470 -6.463 1.00 89.69 87 ASN A N 1
ATOM 716 C CA . ASN A 1 87 ? -8.215 10.223 -5.655 1.00 89.69 87 ASN A CA 1
ATOM 717 C C . ASN A 1 87 ? -9.094 11.450 -5.399 1.00 89.69 87 ASN A C 1
ATOM 719 O O . ASN A 1 87 ? -10.277 11.292 -5.106 1.00 89.69 87 ASN A O 1
ATOM 723 N N . GLN A 1 88 ? -8.564 12.667 -5.548 1.00 91.31 88 GLN A N 1
ATOM 724 C CA . GLN A 1 88 ? -9.376 13.889 -5.467 1.00 91.31 88 GLN A CA 1
ATOM 725 C C . GLN A 1 88 ? -10.448 13.947 -6.561 1.00 91.31 88 GLN A C 1
ATOM 727 O O . GLN A 1 88 ? -11.509 14.527 -6.343 1.00 91.31 88 GLN A O 1
ATOM 732 N N . ASN A 1 89 ? -10.179 13.338 -7.720 1.00 87.81 89 ASN A N 1
ATOM 733 C CA . ASN A 1 89 ? -11.087 13.341 -8.868 1.00 87.81 89 ASN A CA 1
ATOM 734 C C . ASN A 1 89 ? -11.674 11.956 -9.178 1.00 87.81 89 ASN A C 1
ATOM 736 O O . ASN A 1 89 ? -12.673 11.871 -9.887 1.00 87.81 89 ASN A O 1
ATOM 740 N N . ASN A 1 90 ? -11.077 10.878 -8.658 1.00 84.12 90 ASN A N 1
ATOM 741 C CA . ASN A 1 90 ? -11.470 9.502 -8.948 1.00 84.12 90 ASN A CA 1
ATOM 742 C C . ASN A 1 90 ? -11.476 8.680 -7.660 1.00 84.12 90 ASN A C 1
ATOM 744 O O . ASN A 1 90 ? -10.425 8.294 -7.167 1.00 84.12 90 ASN A O 1
ATOM 748 N N . TYR A 1 91 ? -12.646 8.370 -7.109 1.00 86.94 91 TYR A N 1
ATOM 749 C CA . TYR A 1 91 ? -12.693 7.480 -5.953 1.00 86.94 91 TYR A CA 1
ATOM 750 C C . TYR A 1 91 ? -12.297 6.053 -6.364 1.00 86.94 91 TYR A C 1
ATOM 752 O O . TYR A 1 91 ? -13.021 5.400 -7.115 1.00 86.94 91 TYR A O 1
ATOM 760 N N . ASN A 1 92 ? -11.154 5.568 -5.873 1.00 87.44 92 ASN A N 1
ATOM 761 C CA . ASN A 1 92 ? -10.652 4.227 -6.162 1.00 87.44 92 ASN A CA 1
ATOM 762 C C . ASN A 1 92 ? -10.138 3.552 -4.878 1.00 87.44 92 ASN A C 1
ATOM 764 O O . ASN A 1 92 ? -9.209 4.021 -4.226 1.00 87.44 92 ASN A O 1
ATOM 768 N N . ILE A 1 93 ? -10.747 2.425 -4.506 1.00 88.06 93 ILE A N 1
ATOM 769 C CA . ILE A 1 93 ? -10.426 1.713 -3.258 1.00 88.06 93 ILE A CA 1
ATOM 770 C C . ILE A 1 93 ? -9.016 1.098 -3.256 1.00 88.06 93 ILE A C 1
ATOM 772 O O . ILE A 1 93 ? -8.397 0.990 -2.197 1.00 88.06 93 ILE A O 1
ATOM 776 N N . PHE A 1 94 ? -8.473 0.736 -4.424 1.00 87.25 94 PHE A N 1
ATOM 777 C CA . PHE A 1 94 ? -7.139 0.145 -4.542 1.00 87.25 94 PHE A CA 1
ATOM 778 C C . PHE A 1 94 ? -6.054 1.177 -4.252 1.00 87.25 94 PHE A C 1
ATOM 780 O O . PHE A 1 94 ? -5.146 0.922 -3.463 1.00 87.25 94 PHE A O 1
ATOM 787 N N . THR A 1 95 ? -6.169 2.365 -4.845 1.00 89.69 95 THR A N 1
ATOM 788 C CA . THR A 1 95 ? -5.216 3.458 -4.621 1.00 89.69 95 THR A CA 1
ATOM 789 C C . THR A 1 95 ? -5.274 3.947 -3.175 1.00 89.69 95 THR A C 1
ATOM 791 O O . THR A 1 95 ? -4.223 4.196 -2.593 1.00 89.69 95 THR A O 1
ATOM 794 N N . ILE A 1 96 ? -6.462 4.019 -2.556 1.00 93.38 96 ILE A N 1
ATOM 795 C CA . ILE A 1 96 ? -6.609 4.345 -1.125 1.00 93.38 96 ILE A CA 1
ATOM 796 C C . ILE A 1 96 ? -5.870 3.316 -0.256 1.00 93.38 96 ILE A C 1
ATOM 798 O O . ILE A 1 96 ? -5.096 3.700 0.618 1.00 93.38 96 ILE A O 1
ATOM 802 N N . SER A 1 97 ? -6.043 2.016 -0.524 1.00 90.12 97 SER A N 1
ATOM 803 C CA . SER A 1 97 ? -5.341 0.948 0.208 1.00 90.12 97 SER A CA 1
ATOM 804 C C . SER A 1 97 ? -3.813 1.044 0.055 1.00 90.12 97 SER A C 1
ATOM 806 O O . SER A 1 97 ? -3.082 0.917 1.040 1.00 90.12 97 SER A O 1
ATOM 808 N N . ILE A 1 98 ? -3.312 1.366 -1.145 1.00 92.44 98 ILE A N 1
ATOM 809 C CA . ILE A 1 98 ? -1.874 1.586 -1.380 1.00 92.44 98 ILE A CA 1
ATOM 810 C C . ILE A 1 98 ? -1.358 2.801 -0.595 1.00 92.44 98 ILE A C 1
ATOM 812 O O . ILE A 1 98 ? -0.308 2.713 0.041 1.00 92.44 98 ILE A O 1
ATOM 816 N N . VAL A 1 99 ? -2.086 3.924 -0.605 1.00 96.12 99 VAL A N 1
ATOM 817 C CA . VAL A 1 99 ? -1.708 5.133 0.149 1.00 96.12 99 VAL A CA 1
ATOM 818 C C . VAL A 1 99 ? -1.690 4.854 1.652 1.00 96.12 99 VAL A C 1
ATOM 820 O O . VAL A 1 99 ? -0.725 5.222 2.320 1.00 96.12 99 VAL A O 1
ATOM 823 N N . ALA A 1 100 ? -2.696 4.150 2.181 1.00 95.94 100 ALA A N 1
ATOM 824 C CA . ALA A 1 100 ? -2.732 3.746 3.584 1.00 95.94 100 ALA A CA 1
ATOM 825 C C . ALA A 1 100 ? -1.485 2.938 3.972 1.00 95.94 100 ALA A C 1
ATOM 827 O O . ALA A 1 100 ? -0.807 3.245 4.955 1.00 95.94 100 ALA A O 1
ATOM 828 N N . TYR A 1 101 ? -1.121 1.946 3.159 1.00 94.25 101 TYR A N 1
ATOM 829 C CA . TYR A 1 101 ? 0.076 1.154 3.410 1.00 94.25 101 TYR A CA 1
ATOM 830 C C . TYR A 1 101 ? 1.373 1.969 3.265 1.00 94.25 101 TYR A C 1
ATOM 832 O O . TYR A 1 101 ? 2.307 1.784 4.048 1.00 94.25 101 TYR A O 1
ATOM 840 N N . ALA A 1 102 ? 1.441 2.918 2.327 1.00 93.69 102 ALA A N 1
ATOM 841 C CA . ALA A 1 102 ? 2.572 3.840 2.224 1.00 93.69 102 ALA A CA 1
ATOM 842 C C . ALA A 1 102 ? 2.724 4.697 3.495 1.00 93.69 102 ALA A C 1
ATOM 844 O O . ALA A 1 102 ? 3.835 4.807 4.016 1.00 93.69 102 ALA A O 1
ATOM 845 N N . TYR A 1 103 ? 1.625 5.222 4.050 1.00 97.75 103 TYR A N 1
ATOM 846 C CA . TYR A 1 103 ? 1.644 5.913 5.344 1.00 97.75 103 TYR A CA 1
ATOM 847 C C . TYR A 1 103 ? 2.125 5.006 6.476 1.00 97.75 103 TYR A C 1
ATOM 849 O O . TYR A 1 103 ? 2.977 5.415 7.263 1.00 97.75 103 TYR A O 1
ATOM 857 N N . TYR A 1 104 ? 1.652 3.759 6.528 1.00 95.50 104 TYR A N 1
ATOM 858 C CA . TYR A 1 104 ? 2.124 2.783 7.510 1.00 95.50 104 TYR A CA 1
ATOM 859 C C . TYR A 1 104 ? 3.641 2.558 7.422 1.00 95.50 104 TYR A C 1
ATOM 861 O O . TYR A 1 104 ? 4.332 2.576 8.440 1.00 95.50 104 TYR A O 1
ATOM 869 N N . LYS A 1 105 ? 4.182 2.402 6.207 1.00 93.00 105 LYS A N 1
ATOM 870 C CA . LYS A 1 105 ? 5.624 2.223 5.965 1.00 93.00 105 LYS A CA 1
ATOM 871 C C . LYS A 1 105 ? 6.466 3.447 6.325 1.00 93.00 105 LYS A C 1
ATOM 873 O O . LYS A 1 105 ? 7.648 3.281 6.610 1.00 93.00 105 LYS A O 1
ATOM 878 N N . LEU A 1 106 ? 5.872 4.637 6.316 1.00 95.69 106 LEU A N 1
ATOM 879 C CA . LEU A 1 106 ? 6.485 5.885 6.776 1.00 95.69 106 LEU A CA 1
ATOM 880 C C . LEU A 1 106 ? 6.251 6.158 8.271 1.00 95.69 106 LEU A C 1
ATOM 882 O O . LEU A 1 106 ? 6.591 7.238 8.744 1.00 95.69 106 LEU A O 1
ATOM 886 N N . GLU A 1 107 ? 5.665 5.209 9.008 1.00 96.38 107 GLU A N 1
ATOM 887 C CA . GLU A 1 107 ? 5.310 5.343 10.430 1.00 96.38 107 GLU A CA 1
ATOM 888 C C . GLU A 1 107 ? 4.295 6.468 10.721 1.00 96.38 107 GLU A C 1
ATOM 890 O O . GLU A 1 107 ? 4.112 6.902 11.859 1.00 96.38 107 GLU A O 1
ATOM 895 N N . LEU A 1 108 ? 3.558 6.906 9.697 1.00 97.69 108 LEU A N 1
ATOM 896 C CA . LEU A 1 108 ? 2.477 7.887 9.788 1.00 97.69 108 LEU A CA 1
ATOM 897 C C . LEU A 1 108 ? 1.163 7.175 10.134 1.00 97.69 108 LEU A C 1
ATOM 899 O O . LEU A 1 108 ? 0.215 7.112 9.352 1.00 97.69 108 LEU A O 1
ATOM 903 N N . PHE A 1 109 ? 1.121 6.567 11.322 1.00 97.75 109 PHE A N 1
ATOM 904 C CA . PHE A 1 109 ? 0.059 5.628 11.703 1.00 97.75 109 PHE A CA 1
ATOM 905 C C . PHE A 1 109 ? -1.339 6.256 11.746 1.00 97.75 109 PHE A C 1
ATOM 907 O O . PHE A 1 109 ? -2.313 5.594 11.392 1.00 97.75 109 PHE A O 1
ATOM 914 N N . GLN A 1 110 ? -1.454 7.522 12.160 1.00 98.06 110 GLN A N 1
ATOM 915 C CA . GLN A 1 110 ? -2.750 8.203 12.192 1.00 98.06 110 GLN A CA 1
ATOM 916 C C . GLN A 1 110 ? -3.265 8.493 10.775 1.00 98.06 110 GLN A C 1
ATOM 918 O O . GLN A 1 110 ? -4.449 8.299 10.518 1.00 98.06 110 GLN A O 1
ATOM 923 N N . ASP A 1 111 ? -2.388 8.884 9.848 1.00 98.31 111 ASP A N 1
ATOM 924 C CA . ASP A 1 111 ? -2.757 9.098 8.444 1.00 98.31 111 ASP A CA 1
ATOM 925 C C . ASP A 1 111 ? -3.144 7.782 7.763 1.00 98.31 111 ASP A C 1
ATOM 927 O O . ASP A 1 111 ? -4.142 7.726 7.048 1.00 98.31 111 ASP A O 1
ATOM 931 N N . CYS A 1 112 ? -2.432 6.692 8.070 1.00 97.69 112 CYS A N 1
ATOM 932 C CA . CYS A 1 112 ? -2.825 5.347 7.652 1.00 97.69 112 CYS A CA 1
ATOM 933 C C . CYS A 1 112 ? -4.255 5.007 8.111 1.00 97.69 112 CYS A C 1
ATOM 935 O O . CYS A 1 112 ? -5.072 4.603 7.286 1.00 97.69 112 CYS A O 1
ATOM 937 N N . LEU A 1 113 ? -4.596 5.224 9.391 1.00 97.25 113 LEU A N 1
ATOM 938 C CA . LEU A 1 113 ? -5.962 4.991 9.885 1.00 97.25 113 LEU A CA 1
ATOM 939 C C . LEU A 1 113 ? -6.996 5.841 9.144 1.00 97.25 113 LEU A C 1
ATOM 941 O O . LEU A 1 113 ? -8.022 5.312 8.722 1.00 97.25 113 LEU A O 1
ATOM 945 N N . ASN A 1 114 ? -6.708 7.129 8.950 1.00 97.50 114 ASN A N 1
ATOM 946 C CA . ASN A 1 114 ? -7.612 8.051 8.266 1.00 97.50 114 ASN A CA 1
ATOM 947 C C . ASN A 1 114 ? -7.882 7.619 6.812 1.00 97.50 114 ASN A C 1
ATOM 949 O O . ASN A 1 114 ? -8.992 7.801 6.318 1.00 97.50 114 ASN A O 1
ATOM 953 N N . GLU A 1 115 ? -6.891 7.058 6.109 1.00 96.81 115 GLU A N 1
ATOM 954 C CA . GLU A 1 115 ? -7.097 6.503 4.765 1.00 96.81 115 GLU A CA 1
ATOM 955 C C . GLU A 1 115 ? -7.897 5.198 4.790 1.00 96.81 115 GLU A C 1
ATOM 957 O O . GLU A 1 115 ? -8.824 5.040 3.996 1.00 96.81 115 GLU A O 1
ATOM 962 N N . LEU A 1 116 ? -7.597 4.282 5.718 1.00 95.56 116 LEU A N 1
ATOM 963 C CA . LEU A 1 116 ? -8.329 3.016 5.852 1.00 95.56 116 LEU A CA 1
ATOM 964 C C . LEU A 1 116 ? -9.816 3.239 6.159 1.00 95.56 116 LEU A C 1
ATOM 966 O O . LEU A 1 116 ? -10.659 2.503 5.653 1.00 95.56 116 LEU A O 1
ATOM 970 N N . GLU A 1 117 ? -10.158 4.275 6.927 1.00 95.31 117 GLU A N 1
ATOM 971 C CA . GLU A 1 117 ? -11.547 4.649 7.229 1.00 95.31 117 GLU A CA 1
ATOM 972 C C . GLU A 1 117 ? -12.354 5.080 5.989 1.00 95.31 117 GLU A C 1
ATOM 974 O O . GLU A 1 117 ? -13.585 5.054 6.021 1.00 95.31 117 GLU A O 1
ATOM 979 N N . LYS A 1 118 ? -11.693 5.430 4.876 1.00 95.62 118 LYS A N 1
ATOM 980 C CA . LYS A 1 118 ? -12.361 5.761 3.605 1.00 95.62 118 LYS A CA 1
ATOM 981 C C . LYS A 1 118 ? -12.763 4.528 2.796 1.00 95.62 118 LYS A C 1
ATOM 983 O O . LYS A 1 118 ? -13.493 4.677 1.813 1.00 95.62 118 LYS A O 1
ATOM 988 N N . ILE A 1 119 ? -12.272 3.340 3.154 1.00 92.75 119 ILE A N 1
ATOM 989 C CA . ILE A 1 119 ? -12.580 2.079 2.472 1.00 92.75 119 ILE A CA 1
ATOM 990 C C . ILE A 1 119 ? -13.840 1.473 3.120 1.00 92.75 119 ILE A C 1
ATOM 992 O O . ILE A 1 119 ? -13.836 1.203 4.323 1.00 92.75 119 ILE A O 1
ATOM 996 N N . PRO A 1 120 ? -14.934 1.244 2.366 1.00 93.31 120 PRO A N 1
ATOM 997 C CA . PRO A 1 120 ? -16.129 0.598 2.886 1.00 93.31 120 PRO A CA 1
ATOM 998 C C . PRO A 1 120 ? -15.813 -0.792 3.438 1.00 93.31 120 PRO A C 1
ATOM 1000 O O . PRO A 1 120 ? -14.939 -1.496 2.932 1.00 93.31 120 PRO A O 1
ATOM 1003 N N . LYS A 1 121 ? -16.565 -1.226 4.454 1.00 90.06 121 LYS A N 1
ATOM 1004 C CA . LYS A 1 121 ? -16.443 -2.599 4.957 1.00 90.06 121 LYS A CA 1
ATOM 1005 C C . LYS A 1 121 ? -16.723 -3.588 3.820 1.00 90.06 121 LYS A C 1
ATOM 1007 O O . LYS A 1 121 ? -17.732 -3.438 3.133 1.00 90.06 121 LYS A O 1
ATOM 1012 N N . LYS A 1 122 ? -15.875 -4.618 3.690 1.00 88.81 122 LYS A N 1
ATOM 1013 C CA . LYS A 1 122 ? -16.002 -5.692 2.685 1.00 88.81 122 LYS A CA 1
ATOM 1014 C C . LYS A 1 122 ? -15.929 -5.184 1.236 1.00 88.81 122 LYS A C 1
ATOM 1016 O O . LYS A 1 122 ? -16.540 -5.771 0.343 1.00 88.81 122 LYS A O 1
ATOM 1021 N N . ALA A 1 123 ? -15.233 -4.068 0.998 1.00 88.12 123 ALA A N 1
ATOM 1022 C CA . ALA A 1 123 ? -15.160 -3.451 -0.324 1.00 88.12 123 ALA A CA 1
ATOM 1023 C C . ALA A 1 123 ? -14.506 -4.375 -1.363 1.00 88.12 123 ALA A C 1
ATOM 1025 O O . ALA A 1 123 ? -14.913 -4.366 -2.524 1.00 88.12 123 ALA A O 1
ATOM 1026 N N . PHE A 1 124 ? -13.516 -5.177 -0.962 1.00 84.62 124 PHE A N 1
ATOM 1027 C CA . PHE A 1 124 ? -12.805 -6.070 -1.876 1.00 84.62 124 PHE A CA 1
ATOM 1028 C C . PHE A 1 124 ? -13.484 -7.439 -2.026 1.00 84.62 124 PHE A C 1
ATOM 1030 O O . PHE A 1 124 ? -13.459 -8.002 -3.120 1.00 84.62 124 PHE A O 1
ATOM 1037 N N . GLU A 1 125 ? -14.152 -7.945 -0.988 1.00 86.19 125 GLU A N 1
ATOM 1038 C CA . GLU A 1 125 ? -15.057 -9.106 -1.050 1.00 86.19 125 GLU A CA 1
ATOM 1039 C C . GLU A 1 125 ? -16.208 -8.863 -2.042 1.00 86.19 125 GLU A C 1
ATOM 1041 O O . GLU A 1 125 ? -16.551 -9.736 -2.834 1.00 86.19 125 GLU A O 1
ATOM 1046 N N . GLN A 1 126 ? -16.778 -7.653 -2.042 1.00 86.56 126 GLN A N 1
ATOM 1047 C CA . GLN A 1 126 ? -17.866 -7.259 -2.948 1.00 86.56 126 GLN A CA 1
ATOM 1048 C C . GLN A 1 126 ? -17.391 -6.880 -4.360 1.00 86.56 126 GLN A C 1
ATOM 1050 O O . GLN A 1 126 ? -18.217 -6.615 -5.235 1.00 86.56 126 GLN A O 1
ATOM 1055 N N . HIS A 1 127 ? -16.078 -6.826 -4.593 1.00 81.19 127 HIS A N 1
ATOM 1056 C CA . HIS A 1 127 ? -15.513 -6.526 -5.903 1.00 81.19 127 HIS A CA 1
ATOM 1057 C C . HIS A 1 127 ? -15.665 -7.720 -6.860 1.00 81.19 127 HIS A C 1
ATOM 1059 O O . HIS A 1 127 ? -15.730 -8.869 -6.431 1.00 81.19 127 HIS A O 1
ATOM 1065 N N . GLU A 1 128 ? -15.628 -7.462 -8.171 1.00 74.00 128 GLU A N 1
ATOM 1066 C CA . GLU A 1 128 ? -15.780 -8.462 -9.249 1.00 74.00 128 GLU A CA 1
ATOM 1067 C C . GLU A 1 128 ? -14.903 -9.718 -9.082 1.00 74.00 128 GLU A C 1
ATOM 1069 O O . GLU A 1 128 ? -15.301 -10.816 -9.460 1.00 74.00 128 GLU A O 1
ATOM 1074 N N . TYR A 1 129 ? -13.727 -9.565 -8.472 1.00 70.69 129 TYR A N 1
ATOM 1075 C CA . TYR A 1 129 ? -12.730 -10.624 -8.315 1.00 70.69 129 TYR A CA 1
ATOM 1076 C C . TYR A 1 129 ? -12.692 -11.230 -6.906 1.00 70.69 129 TYR A C 1
ATOM 1078 O O . TYR A 1 129 ? -11.768 -11.984 -6.621 1.00 70.69 129 TYR A O 1
ATOM 1086 N N . ASN A 1 130 ? -13.641 -10.875 -6.028 1.00 75.06 130 ASN A N 1
ATOM 1087 C CA . ASN A 1 130 ? -13.757 -11.355 -4.646 1.00 75.06 130 ASN A CA 1
ATOM 1088 C C . ASN A 1 130 ? -12.399 -11.433 -3.914 1.00 75.06 130 ASN A C 1
ATOM 1090 O O . ASN A 1 130 ? -11.884 -12.502 -3.590 1.00 75.06 130 ASN A O 1
ATOM 1094 N N . GLN A 1 131 ? -11.783 -10.274 -3.686 1.00 79.06 131 GLN A N 1
ATOM 1095 C CA . GLN A 1 131 ? -10.434 -10.166 -3.126 1.00 79.06 131 GLN A CA 1
ATOM 1096 C C . GLN A 1 131 ? -10.468 -9.982 -1.605 1.00 79.06 131 GLN A C 1
ATOM 1098 O O . GLN A 1 131 ? -9.861 -9.054 -1.070 1.00 79.06 131 GLN A O 1
ATOM 1103 N N . ILE A 1 132 ? -11.169 -10.877 -0.900 1.00 82.81 132 ILE A N 1
ATOM 1104 C CA . ILE A 1 132 ? -11.377 -10.807 0.558 1.00 82.81 132 ILE A CA 1
ATOM 1105 C C . ILE A 1 132 ? -10.074 -10.644 1.359 1.00 82.81 132 ILE A C 1
ATOM 1107 O O . ILE A 1 132 ? -10.042 -9.971 2.388 1.00 82.81 132 ILE A O 1
ATOM 1111 N N . TRP A 1 133 ? -8.961 -11.180 0.857 1.00 80.44 133 TRP A N 1
ATOM 1112 C CA . TRP A 1 133 ? -7.642 -11.026 1.469 1.00 80.44 133 TRP A CA 1
ATOM 1113 C C . TRP A 1 133 ? -7.197 -9.566 1.625 1.00 80.44 133 TRP A C 1
ATOM 1115 O O . TRP A 1 133 ? -6.473 -9.253 2.568 1.00 80.44 133 TRP A O 1
ATOM 1125 N N . ARG A 1 134 ? -7.636 -8.651 0.751 1.00 84.12 134 ARG A N 1
ATOM 1126 C CA . ARG A 1 134 ? -7.334 -7.216 0.876 1.00 84.12 134 ARG A CA 1
ATOM 1127 C C . ARG A 1 134 ? -8.108 -6.572 2.018 1.00 84.12 134 ARG A C 1
ATOM 1129 O O . ARG A 1 134 ? -7.551 -5.731 2.718 1.00 84.12 134 ARG A O 1
ATOM 1136 N N . ASP A 1 135 ? -9.361 -6.976 2.229 1.00 87.69 135 ASP A N 1
ATOM 1137 C CA . ASP A 1 135 ? -10.147 -6.522 3.381 1.00 87.69 135 ASP A CA 1
ATOM 1138 C C . ASP A 1 135 ? -9.489 -6.981 4.690 1.00 87.69 135 ASP A C 1
ATOM 1140 O O . ASP A 1 135 ? -9.315 -6.181 5.611 1.00 87.69 135 ASP A O 1
ATOM 1144 N N . LEU A 1 136 ? -9.038 -8.241 4.741 1.00 86.44 136 LEU A N 1
ATOM 1145 C CA . LEU A 1 136 ? -8.290 -8.778 5.881 1.00 86.44 136 LEU A CA 1
ATOM 1146 C C . LEU A 1 136 ? -6.992 -8.002 6.125 1.00 86.44 136 LEU A C 1
ATOM 1148 O O . LEU A 1 136 ? -6.729 -7.592 7.253 1.00 86.44 136 LEU A O 1
ATOM 1152 N N . TYR A 1 137 ? -6.214 -7.747 5.073 1.00 85.88 137 TYR A N 1
ATOM 1153 C CA . TYR A 1 137 ? -4.957 -7.009 5.171 1.00 85.88 137 TYR A CA 1
ATOM 1154 C C . TYR A 1 137 ? -5.154 -5.562 5.650 1.00 85.88 137 TYR A C 1
ATOM 1156 O O . TYR A 1 137 ? -4.417 -5.072 6.504 1.00 85.88 137 TYR A O 1
ATOM 1164 N N . ASN A 1 138 ? -6.186 -4.876 5.158 1.00 90.00 138 ASN A N 1
ATOM 1165 C CA . ASN A 1 138 ? -6.529 -3.529 5.616 1.00 90.00 138 ASN A CA 1
ATOM 1166 C C . ASN A 1 138 ? -6.938 -3.518 7.099 1.00 90.00 138 ASN A C 1
ATOM 1168 O O . ASN A 1 138 ? -6.545 -2.615 7.841 1.00 90.00 138 ASN A O 1
ATOM 1172 N N . GLN A 1 139 ? -7.683 -4.528 7.556 1.00 90.75 139 GLN A N 1
ATOM 1173 C CA . GLN A 1 139 ? -8.039 -4.664 8.969 1.00 90.75 139 GLN A CA 1
ATOM 1174 C C . GLN A 1 139 ? -6.808 -4.972 9.840 1.00 90.75 139 GLN A C 1
ATOM 1176 O O . GLN A 1 139 ? -6.660 -4.404 10.923 1.00 90.75 139 GLN A O 1
ATOM 1181 N N . GLU A 1 140 ? -5.894 -5.814 9.358 1.00 90.00 140 GLU A N 1
ATOM 1182 C CA . GLU A 1 140 ? -4.611 -6.096 10.006 1.00 90.00 140 GLU A CA 1
ATOM 1183 C C . GLU A 1 140 ? -3.790 -4.811 10.196 1.00 90.00 140 GLU A C 1
ATOM 1185 O O . GLU A 1 140 ? -3.350 -4.501 11.306 1.00 90.00 140 GLU A O 1
ATOM 1190 N N . LEU A 1 141 ? -3.647 -4.018 9.131 1.00 91.38 141 LEU A N 1
ATOM 1191 C CA . LEU A 1 141 ? -3.005 -2.703 9.152 1.00 91.38 141 LEU A CA 1
ATOM 1192 C C . LEU A 1 141 ? -3.651 -1.760 10.168 1.00 91.38 141 LEU A C 1
ATOM 1194 O O . LEU A 1 141 ? -2.941 -1.106 10.935 1.00 91.38 141 LEU A O 1
ATOM 1198 N N . LYS A 1 142 ? -4.987 -1.726 10.222 1.00 94.38 142 LYS A N 1
ATOM 1199 C CA . LYS A 1 142 ? -5.735 -0.920 11.194 1.00 94.38 142 LYS A CA 1
ATOM 1200 C C . LYS A 1 142 ? -5.369 -1.301 12.627 1.00 94.38 142 LYS A C 1
ATOM 1202 O O . LYS A 1 142 ? -5.031 -0.428 13.425 1.00 94.38 142 LYS A O 1
ATOM 1207 N N . ILE A 1 143 ? -5.375 -2.597 12.944 1.00 93.06 143 ILE A N 1
ATOM 1208 C CA . ILE A 1 143 ? -4.977 -3.117 14.261 1.00 93.06 143 ILE A CA 1
ATOM 1209 C C . ILE A 1 143 ? -3.532 -2.715 14.579 1.00 93.06 143 ILE A C 1
ATOM 1211 O O . ILE A 1 143 ? -3.258 -2.207 15.668 1.00 93.06 143 ILE A O 1
ATOM 1215 N N . CYS A 1 144 ? -2.615 -2.877 13.622 1.00 91.94 144 CYS A N 1
ATOM 1216 C CA . CYS A 1 144 ? -1.207 -2.524 13.792 1.00 91.94 144 CYS A CA 1
ATOM 1217 C C . CYS A 1 144 ? -1.029 -1.031 14.110 1.00 91.94 144 CYS A C 1
ATOM 1219 O O . CYS A 1 144 ? -0.308 -0.683 15.049 1.00 91.94 144 CYS A O 1
ATOM 1221 N N . CYS A 1 145 ? -1.723 -0.144 13.391 1.00 95.31 145 CYS A N 1
ATOM 1222 C CA . CYS A 1 145 ? -1.721 1.290 13.678 1.00 95.31 145 CYS A CA 1
ATOM 1223 C C . CYS A 1 145 ? -2.271 1.608 15.072 1.00 95.31 145 CYS A C 1
ATOM 1225 O O . CYS A 1 145 ? -1.656 2.389 15.797 1.00 95.31 145 CYS A O 1
ATOM 1227 N N . LEU A 1 146 ? -3.391 0.999 15.476 1.00 95.12 146 LEU A N 1
ATOM 1228 C CA . LEU A 1 146 ? -3.978 1.220 16.802 1.00 95.12 146 LEU A CA 1
ATOM 1229 C C . LEU A 1 146 ? -3.017 0.814 17.928 1.00 95.12 146 LEU A C 1
ATOM 1231 O O . LEU A 1 146 ? -2.861 1.568 18.891 1.00 95.12 146 LEU A O 1
ATOM 1235 N N . ILE A 1 147 ? -2.320 -0.320 17.781 1.00 93.38 147 ILE A N 1
ATOM 1236 C CA . ILE A 1 147 ? -1.272 -0.762 18.716 1.00 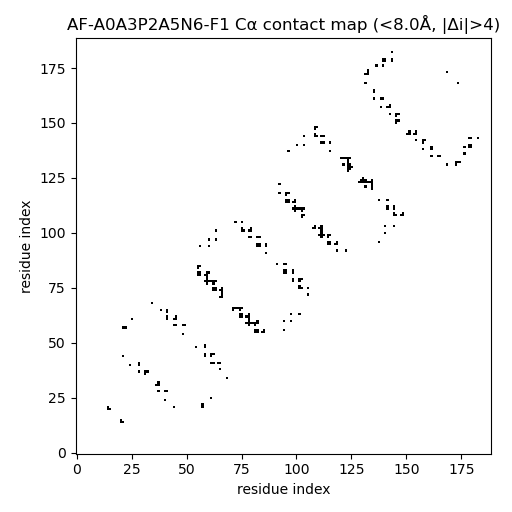93.38 147 ILE A CA 1
ATOM 1237 C C . ILE A 1 147 ? -0.142 0.273 18.778 1.00 93.38 147 ILE A C 1
ATOM 1239 O O . ILE A 1 147 ? 0.235 0.717 19.864 1.00 93.38 147 ILE A O 1
ATOM 1243 N N . LYS A 1 148 ? 0.392 0.693 17.622 1.00 94.12 148 LYS A N 1
ATOM 1244 C CA . LYS A 1 148 ? 1.500 1.662 17.547 1.00 94.12 148 LYS A CA 1
ATOM 1245 C C . LYS A 1 148 ? 1.130 3.026 18.135 1.00 94.12 148 LYS A C 1
ATOM 1247 O O . LYS A 1 148 ? 1.965 3.656 18.780 1.00 94.12 148 LYS A O 1
ATOM 1252 N N . LEU A 1 149 ? -0.124 3.445 17.979 1.00 95.12 149 LEU A N 1
ATOM 1253 C CA . LEU A 1 149 ? -0.679 4.675 18.552 1.00 95.12 149 LEU A CA 1
ATOM 1254 C C . LEU A 1 149 ? -1.141 4.525 20.010 1.00 95.12 149 LEU A C 1
ATOM 1256 O O . LEU A 1 149 ? -1.542 5.518 20.615 1.00 95.12 149 LEU A O 1
ATOM 1260 N N . LYS A 1 150 ? -1.089 3.315 20.583 1.00 93.75 150 LYS A N 1
ATOM 1261 C CA . LYS A 1 150 ? -1.569 2.992 21.940 1.00 93.75 150 LYS A CA 1
ATOM 1262 C C . LYS A 1 150 ? -3.053 3.325 22.160 1.00 93.75 150 LYS A C 1
ATOM 1264 O O . LYS A 1 150 ? -3.459 3.682 23.265 1.00 93.75 150 LYS A O 1
ATOM 1269 N N . GLN A 1 151 ? -3.874 3.207 21.116 1.00 91.94 151 GLN A N 1
ATOM 1270 C CA . GLN A 1 151 ? -5.322 3.453 21.162 1.00 91.94 151 GLN A CA 1
ATOM 1271 C C . GLN A 1 151 ? -6.082 2.178 21.556 1.00 91.94 151 GLN A C 1
ATOM 1273 O O . GLN A 1 151 ? -6.860 1.632 20.774 1.00 91.94 151 GLN A O 1
ATOM 1278 N N . ASN A 1 152 ? -5.828 1.692 22.773 1.00 84.62 152 ASN A N 1
ATOM 1279 C CA . ASN A 1 152 ? -6.241 0.358 23.224 1.00 84.62 152 ASN A CA 1
ATOM 1280 C C . ASN A 1 152 ? -7.755 0.118 23.178 1.00 84.62 152 ASN A C 1
ATOM 1282 O O . ASN A 1 152 ? -8.179 -0.976 22.815 1.00 84.62 152 ASN A O 1
ATOM 1286 N N . ASP A 1 153 ? -8.558 1.144 23.461 1.00 86.25 153 ASP A N 1
ATOM 1287 C CA . ASP A 1 153 ? -10.022 1.038 23.537 1.00 86.25 153 ASP A CA 1
ATOM 1288 C C . ASP A 1 153 ? -10.666 0.592 22.213 1.00 86.25 153 ASP A C 1
ATOM 1290 O O . ASP A 1 153 ? -11.761 0.040 22.207 1.00 86.25 153 ASP A O 1
ATOM 1294 N N . LYS A 1 154 ? -9.984 0.813 21.080 1.00 86.12 154 LYS A N 1
ATOM 1295 C CA . LYS A 1 154 ? -10.461 0.435 19.738 1.00 86.12 154 LYS A CA 1
ATOM 1296 C C . LYS A 1 154 ? -9.902 -0.903 19.245 1.00 86.12 154 LYS A C 1
ATOM 1298 O O . LYS A 1 154 ? -10.346 -1.401 18.210 1.00 86.12 154 LYS A O 1
ATOM 1303 N N . ILE A 1 155 ? -8.898 -1.459 19.931 1.00 87.56 155 ILE A N 1
ATOM 1304 C CA . ILE A 1 155 ? -8.182 -2.655 19.467 1.00 87.56 155 ILE A CA 1
ATOM 1305 C C . ILE A 1 155 ? -9.079 -3.883 19.572 1.00 87.56 155 ILE A C 1
ATOM 1307 O O . ILE A 1 155 ? -9.141 -4.648 18.617 1.00 87.56 155 ILE A O 1
ATOM 1311 N N . GLU A 1 156 ? -9.777 -4.062 20.695 1.00 86.12 156 GLU A N 1
ATOM 1312 C CA . GLU A 1 156 ? -10.568 -5.271 20.957 1.00 86.12 156 GLU A CA 1
ATOM 1313 C C . GLU A 1 156 ? -11.646 -5.494 19.890 1.00 86.12 156 GLU A C 1
ATOM 1315 O O . GLU A 1 156 ? -11.713 -6.572 19.300 1.00 86.12 156 GLU A O 1
ATOM 1320 N N . GLU A 1 157 ? -12.423 -4.455 19.571 1.00 87.06 157 GLU A N 1
ATOM 1321 C CA . GLU A 1 157 ? -13.444 -4.508 18.521 1.00 87.06 157 GLU A CA 1
ATOM 1322 C C . GLU A 1 157 ? -12.825 -4.843 17.157 1.00 87.06 157 GLU A C 1
ATOM 1324 O O . GLU A 1 157 ? -13.260 -5.785 16.493 1.00 87.06 157 GLU A O 1
ATOM 1329 N N . CYS A 1 158 ? -11.765 -4.128 16.757 1.00 86.88 158 CYS A N 1
ATOM 1330 C CA . CYS A 1 158 ? -11.119 -4.360 15.464 1.00 86.88 158 CYS A CA 1
ATOM 1331 C C . CYS A 1 158 ? -10.520 -5.772 15.365 1.00 86.88 158 CYS A C 1
ATOM 1333 O O . CYS A 1 158 ? -10.584 -6.401 14.307 1.00 86.88 158 CYS A O 1
ATOM 1335 N N . PHE A 1 159 ? -9.948 -6.276 16.460 1.00 87.12 159 PHE A N 1
ATOM 1336 C CA . PHE A 1 159 ? -9.358 -7.608 16.528 1.00 87.12 159 PHE A CA 1
ATOM 1337 C C . PHE A 1 159 ? -10.426 -8.702 16.465 1.00 87.12 159 PHE A C 1
ATOM 1339 O O . PHE A 1 159 ? -10.254 -9.687 15.750 1.00 87.12 159 PHE A O 1
ATOM 1346 N N . LEU A 1 160 ? -11.559 -8.517 17.147 1.00 87.25 160 LEU A N 1
ATOM 1347 C CA . LEU A 1 160 ? -12.685 -9.444 17.073 1.00 87.25 160 LEU A CA 1
ATOM 1348 C C . LEU A 1 160 ? -13.265 -9.510 15.653 1.00 87.25 160 LEU A C 1
ATOM 1350 O O . LEU A 1 160 ? -13.464 -10.605 15.127 1.00 87.25 160 LEU A O 1
ATOM 1354 N N . GLU A 1 161 ? -13.480 -8.358 15.008 1.00 86.25 161 GLU A N 1
ATOM 1355 C CA . GLU A 1 161 ? -13.923 -8.293 13.606 1.00 86.25 161 GLU A CA 1
ATOM 1356 C C . GLU A 1 161 ? -12.959 -9.038 12.669 1.00 86.25 161 GLU A C 1
ATOM 1358 O O . GLU A 1 161 ? -13.390 -9.763 11.767 1.00 86.25 161 GLU A O 1
ATOM 1363 N N . TYR A 1 162 ? -11.653 -8.896 12.901 1.00 88.19 162 TYR A N 1
ATOM 1364 C CA . TYR A 1 162 ? -10.616 -9.573 12.128 1.00 88.19 162 TYR A CA 1
ATOM 1365 C C . TYR A 1 162 ? -10.666 -11.097 12.294 1.00 88.19 162 TYR A C 1
ATOM 1367 O O . TYR A 1 162 ? -10.686 -11.819 11.298 1.00 88.19 162 TYR A O 1
ATOM 1375 N N . LEU A 1 163 ? -10.766 -11.595 13.532 1.00 86.19 163 LEU A N 1
ATOM 1376 C CA . LEU A 1 163 ? -10.869 -13.032 13.813 1.00 86.19 163 LEU A CA 1
ATOM 1377 C C . LEU A 1 163 ? -12.124 -13.654 13.193 1.00 86.19 163 LEU A C 1
ATOM 1379 O O . LEU A 1 163 ? -12.047 -14.733 12.604 1.00 86.19 163 LEU A O 1
ATOM 1383 N N . ILE A 1 164 ? -13.268 -12.966 13.289 1.00 85.06 164 ILE A N 1
ATOM 1384 C CA . ILE A 1 164 ? -14.516 -13.412 12.657 1.00 85.06 164 ILE A CA 1
ATOM 1385 C C . ILE A 1 164 ? -14.322 -13.510 11.143 1.00 85.06 164 ILE A C 1
ATOM 1387 O O . ILE A 1 164 ? -14.685 -14.520 10.543 1.00 85.06 164 ILE A O 1
ATOM 1391 N N . SER A 1 165 ? -13.710 -12.492 10.537 1.00 82.69 165 SER A N 1
ATOM 1392 C CA . SER A 1 165 ? -13.496 -12.447 9.092 1.00 82.69 165 SER A CA 1
ATOM 1393 C C . SER A 1 165 ? -12.599 -13.593 8.624 1.00 82.69 165 SER A C 1
ATOM 1395 O O . SER A 1 165 ? -12.996 -14.313 7.717 1.00 82.69 165 SER A O 1
ATOM 1397 N N . ILE A 1 166 ? -11.458 -13.838 9.285 1.00 81.94 166 ILE A N 1
ATOM 1398 C CA . ILE A 1 166 ? -10.554 -14.950 8.931 1.00 81.94 166 ILE A CA 1
ATOM 1399 C C . ILE A 1 166 ? -11.241 -16.307 9.084 1.00 81.94 166 ILE A C 1
ATOM 1401 O O . ILE A 1 166 ? -11.049 -17.180 8.245 1.00 81.94 166 ILE A O 1
ATOM 1405 N N . SER A 1 167 ? -12.055 -16.497 10.128 1.00 77.62 167 SER A N 1
ATOM 1406 C CA . SER A 1 167 ? -12.709 -17.788 10.386 1.00 77.62 167 SER A CA 1
ATOM 1407 C C . SER A 1 167 ? -13.655 -18.244 9.267 1.00 77.62 167 SER A C 1
ATOM 1409 O O . SER A 1 167 ? -13.959 -19.431 9.171 1.00 77.62 167 SER A O 1
ATOM 1411 N N . GLY A 1 168 ? -14.117 -17.310 8.428 1.00 71.75 168 GLY A N 1
ATOM 1412 C CA . GLY A 1 168 ? -14.980 -17.581 7.281 1.00 71.75 168 GLY A CA 1
ATOM 1413 C C . GLY A 1 168 ? -14.254 -17.725 5.941 1.00 71.75 168 GLY A C 1
ATOM 1414 O O . GLY A 1 168 ? -14.932 -17.925 4.935 1.00 71.75 168 GLY A O 1
ATOM 1415 N N . VAL A 1 169 ? -12.922 -17.607 5.892 1.00 73.25 169 VAL A N 1
ATOM 1416 C CA . VAL A 1 169 ? -12.141 -17.642 4.641 1.00 73.25 169 VAL A CA 1
ATOM 1417 C C . VAL A 1 169 ? -11.387 -18.968 4.511 1.00 73.25 169 VAL A C 1
ATOM 1419 O O . VAL A 1 169 ? -10.840 -19.478 5.488 1.00 73.25 169 VAL A O 1
ATOM 1422 N N . ASN A 1 170 ? -11.331 -19.533 3.301 1.00 66.19 170 ASN A N 1
ATOM 1423 C CA . ASN A 1 170 ? -10.526 -20.729 3.050 1.00 66.19 170 ASN A CA 1
ATOM 1424 C C . ASN A 1 170 ? -9.027 -20.388 3.091 1.00 66.19 170 ASN A C 1
ATOM 1426 O O . ASN A 1 170 ? -8.606 -19.363 2.566 1.00 66.19 170 ASN A O 1
ATOM 1430 N N . GLU A 1 171 ? -8.197 -21.283 3.637 1.00 59.12 171 GLU A N 1
ATOM 1431 C CA . GLU A 1 171 ? -6.738 -21.079 3.755 1.00 59.12 171 GLU A CA 1
ATOM 1432 C C . GLU A 1 171 ? -6.036 -20.757 2.423 1.00 59.12 171 GLU A C 1
ATOM 1434 O O . GLU A 1 171 ? -5.016 -20.074 2.414 1.00 59.12 171 GLU A O 1
ATOM 1439 N N . ILE A 1 172 ? -6.580 -21.226 1.295 1.00 55.66 172 ILE A N 1
ATOM 1440 C CA . ILE A 1 172 ? -6.019 -21.003 -0.048 1.00 55.66 172 ILE A CA 1
ATOM 1441 C C . ILE A 1 172 ? -6.181 -19.536 -0.491 1.00 55.66 172 ILE A C 1
ATOM 1443 O O . ILE A 1 172 ? -5.412 -19.057 -1.322 1.00 55.66 172 ILE A O 1
ATOM 1447 N N . ASP A 1 173 ? -7.130 -18.808 0.099 1.00 52.44 173 ASP A N 1
ATOM 1448 C CA . ASP A 1 173 ? -7.483 -17.445 -0.29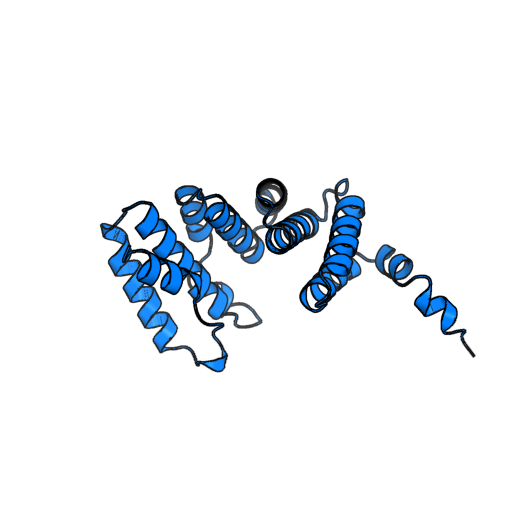6 1.00 52.44 173 ASP A CA 1
ATOM 1449 C C . ASP A 1 173 ? -6.701 -16.373 0.486 1.00 52.44 173 ASP A C 1
ATOM 1451 O O . ASP A 1 173 ? -6.870 -15.186 0.211 1.00 52.44 173 ASP A O 1
ATOM 1455 N N . ILE A 1 174 ? -5.842 -16.750 1.449 1.00 54.50 174 ILE A N 1
ATOM 1456 C CA . ILE A 1 174 ? -5.133 -15.802 2.325 1.00 54.50 174 ILE A CA 1
ATOM 1457 C C . ILE A 1 174 ? -3.607 -15.929 2.165 1.00 54.50 174 ILE A C 1
ATOM 1459 O O . ILE A 1 174 ? -3.015 -16.908 2.627 1.00 54.50 174 ILE A O 1
ATOM 1463 N N . PRO A 1 175 ? -2.907 -14.915 1.620 1.00 55.78 175 PRO A N 1
ATOM 1464 C CA . PRO A 1 175 ? -1.477 -14.787 1.856 1.00 55.78 175 PRO A CA 1
ATOM 1465 C C . PRO A 1 175 ? -1.264 -14.512 3.352 1.00 55.78 175 PRO A C 1
ATOM 1467 O O . PRO A 1 175 ? -1.771 -13.526 3.881 1.00 55.78 175 PRO A O 1
ATOM 1470 N N . ILE A 1 176 ? -0.556 -15.413 4.042 1.00 50.22 176 ILE A N 1
ATOM 1471 C CA . ILE A 1 176 ? -0.381 -15.389 5.505 1.00 50.22 176 ILE A CA 1
ATOM 1472 C C . ILE A 1 176 ? 0.015 -13.975 6.001 1.00 50.22 176 ILE A C 1
ATOM 1474 O O . ILE A 1 176 ? 1.042 -13.454 5.552 1.00 50.22 176 ILE A O 1
ATOM 1478 N N . PRO A 1 177 ? -0.739 -13.389 6.955 1.00 52.03 177 PRO A N 1
ATOM 1479 C CA . PRO A 1 177 ? -0.455 -12.114 7.624 1.00 52.03 177 PRO A CA 1
ATOM 1480 C C . PRO A 1 177 ? 0.949 -12.065 8.239 1.00 52.03 177 PRO A C 1
ATOM 1482 O O . PRO A 1 177 ? 1.183 -12.629 9.306 1.00 52.03 177 PRO A O 1
ATOM 1485 N N . LYS A 1 178 ? 1.927 -11.424 7.590 1.00 59.41 178 LYS A N 1
ATOM 1486 C CA . LYS A 1 178 ? 3.292 -11.325 8.150 1.00 59.41 178 LYS A CA 1
ATOM 1487 C C . LYS A 1 178 ? 3.444 -10.159 9.128 1.00 59.41 178 LYS A C 1
ATOM 1489 O O . LYS A 1 178 ? 4.175 -10.286 10.105 1.00 59.41 178 LYS A O 1
ATOM 1494 N N . SER A 1 179 ? 2.742 -9.048 8.912 1.00 60.78 179 SER A N 1
ATOM 1495 C CA . SER A 1 179 ? 2.996 -7.790 9.628 1.00 60.78 179 SER A CA 1
ATOM 1496 C C . SER A 1 179 ? 2.489 -7.796 11.076 1.00 60.78 179 SER A C 1
ATOM 1498 O O . SER A 1 179 ? 3.194 -7.343 11.977 1.00 60.78 179 SER A O 1
ATOM 1500 N N . LEU A 1 180 ? 1.309 -8.360 11.333 1.00 59.34 180 LEU A N 1
ATOM 1501 C CA . LEU A 1 180 ? 0.759 -8.523 12.678 1.00 59.34 180 LEU A CA 1
ATOM 1502 C C . LEU A 1 180 ? 1.551 -9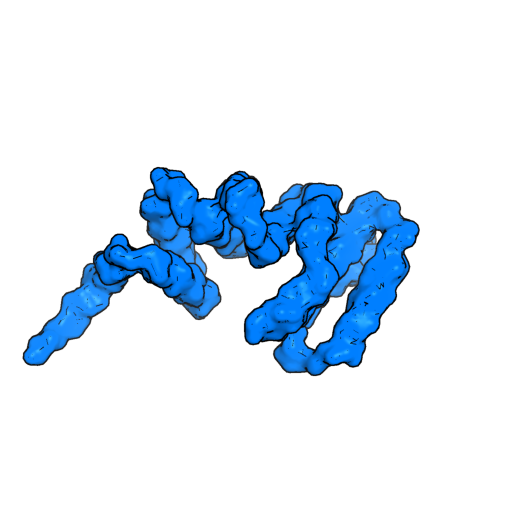.554 13.482 1.00 59.34 180 LEU A C 1
ATOM 1504 O O . LEU A 1 180 ? 1.819 -9.334 14.662 1.00 59.34 180 LEU A O 1
ATOM 1508 N N . ILE A 1 181 ? 1.977 -10.644 12.839 1.00 63.84 181 ILE A N 1
ATOM 1509 C CA . ILE A 1 181 ? 2.845 -11.650 13.462 1.00 63.84 181 ILE A CA 1
ATOM 1510 C C . ILE A 1 181 ? 4.174 -11.010 13.884 1.00 63.84 181 ILE A C 1
ATOM 1512 O O . ILE A 1 181 ? 4.601 -11.185 15.024 1.00 63.84 181 ILE A O 1
ATOM 1516 N N . GLU A 1 182 ? 4.801 -10.221 13.008 1.00 69.81 182 GLU A N 1
ATOM 1517 C CA . GLU A 1 182 ? 6.041 -9.496 13.309 1.00 69.81 182 GLU A CA 1
ATOM 1518 C C . GLU A 1 182 ? 5.886 -8.527 14.488 1.00 69.81 182 GLU A C 1
ATOM 1520 O O . GLU A 1 182 ? 6.770 -8.467 15.340 1.00 69.81 182 GLU A O 1
ATOM 1525 N N . ILE A 1 183 ? 4.765 -7.800 14.586 1.00 69.12 183 ILE A N 1
ATOM 1526 C CA . ILE A 1 183 ? 4.505 -6.906 15.724 1.00 69.12 183 ILE A CA 1
ATOM 1527 C C . ILE A 1 183 ? 4.319 -7.699 17.018 1.00 69.12 183 ILE A C 1
ATOM 1529 O O . ILE A 1 183 ? 4.954 -7.355 18.011 1.00 69.12 183 ILE A O 1
ATOM 1533 N N . ILE A 1 184 ? 3.497 -8.754 17.010 1.00 67.25 184 ILE A N 1
ATOM 1534 C CA . ILE A 1 184 ? 3.208 -9.565 18.205 1.00 67.25 184 ILE A CA 1
ATOM 1535 C C . ILE A 1 184 ? 4.482 -10.246 18.727 1.00 67.25 184 ILE A C 1
ATOM 1537 O O . ILE A 1 184 ? 4.745 -10.235 19.932 1.00 67.25 184 ILE A O 1
ATOM 1541 N N . ILE A 1 185 ? 5.299 -10.812 17.833 1.00 62.41 185 ILE A N 1
ATOM 1542 C CA . ILE A 1 185 ? 6.557 -11.479 18.200 1.00 62.41 185 ILE A CA 1
ATOM 1543 C C . ILE A 1 185 ? 7.632 -10.446 18.579 1.00 62.41 185 ILE A C 1
ATOM 1545 O O . ILE A 1 185 ? 8.357 -10.637 19.553 1.00 62.41 185 ILE A O 1
ATOM 1549 N N . GLY A 1 186 ? 7.712 -9.326 17.854 1.00 50.22 186 GLY A N 1
ATOM 1550 C CA . GLY A 1 186 ? 8.678 -8.250 18.090 1.00 50.22 186 GLY A CA 1
ATOM 1551 C C . GLY A 1 186 ? 8.434 -7.438 19.367 1.00 50.22 186 GLY A C 1
ATOM 1552 O O . GLY A 1 186 ? 9.347 -6.767 19.837 1.00 50.22 186 GLY A O 1
ATOM 1553 N N . THR A 1 187 ? 7.244 -7.518 19.970 1.00 48.44 187 THR A N 1
ATOM 1554 C CA . THR A 1 187 ? 6.948 -6.925 21.288 1.00 48.44 187 THR A CA 1
ATOM 1555 C C . THR A 1 187 ? 7.487 -7.717 22.493 1.00 48.44 187 THR A C 1
ATOM 1557 O O . THR A 1 187 ? 7.202 -7.336 23.626 1.00 48.44 187 THR A O 1
ATOM 1560 N N . GLN A 1 188 ? 8.267 -8.791 22.290 1.00 35.72 188 GLN A N 1
ATOM 1561 C CA . GLN A 1 188 ? 8.876 -9.588 23.374 1.00 35.72 188 GLN A CA 1
ATOM 1562 C C . GLN A 1 188 ? 10.369 -9.296 23.662 1.00 35.72 188 GLN A C 1
ATOM 1564 O O . GLN A 1 188 ? 11.009 -10.104 24.336 1.00 35.72 188 GLN A O 1
ATOM 1569 N N . ALA A 1 189 ? 10.932 -8.174 23.198 1.00 34.25 189 ALA A N 1
ATOM 1570 C CA . ALA A 1 189 ? 12.315 -7.769 23.503 1.00 34.25 189 ALA A CA 1
ATOM 1571 C C . ALA A 1 189 ? 12.387 -6.560 24.445 1.00 34.25 189 ALA A C 1
ATOM 1573 O O . ALA A 1 189 ? 11.674 -5.565 24.182 1.00 34.25 189 ALA A O 1
#

Secondary structure (DSSP, 8-state):
---THHHHS-HHHHTTS-THHHHHHHHHHHH---HHHHHHHHHHHHHHHTT-GGGHHHHHHHHHHHHHHHT-HHHHHHHHHHHHHHHHHS--HHHHHHHHHHHHHTT-HHHHHHHHTTSPTTTTTTSTT--HHHHHHHHHHHHHHHHHTT-GGGHHHHHHHHHHHHHTS-GGG----HHHHHHHHHTT-

Radius of gyration: 18.97 Å; Cα contacts (8 Å, |Δi|>4): 171; chains: 1; bounding box: 35×36×67 Å

Nearest PDB structures (foldseek):
  4wne-assembly1_A  TM=5.852E-01  e=4.660E-01  Homo sapiens
  2pl2-assembly1_B  TM=5.197E-01  e=3.018E-01  Thermus thermophilus HB27
  4i1a-assembly3_A  TM=5.666E-01  e=1.224E+00  Bacillus subtilis subsp. subtilis str. 168
  3q15-assembly2_B-3  TM=6.056E-01  e=1.801E+00  Bacillus subtilis
  3q15-assembly1_A-2  TM=5.938E-01  e=1.801E+00  Bacillus subtilis